Protein 3L86 (pdb70)

Structure (mmCIF, N/CA/C/O backbone):
data_3L86
#
_entry.id   3L86
#
_cell.length_a   57.190
_cell.length_b   94.760
_cell.length_c   47.580
_cell.angle_alpha   90.00
_cell.angle_beta   90.00
_cell.angle_gamma   90.00
#
_symmetry.space_group_name_H-M   'P 21 21 2'
#
loop_
_entity.id
_entity.type
_entity.pdbx_description
1 polymer 'Acetylglutamate kinase'
2 non-polymer "ADENOSINE-5'-DIPHOSPHATE"
3 non-polymer N-ACETYL-L-GLUTAMATE
4 non-polymer 'MAGNESIUM ION'
5 water water
#
loop_
_atom_site.group_PDB
_atom_site.id
_atom_site.type_symbol
_atom_site.label_atom_id
_atom_site.label_alt_id
_atom_site.label_comp_id
_atom_site.label_asym_id
_atom_site.label_entity_id
_atom_site.label_seq_id
_atom_site.pdbx_PDB_ins_code
_atom_site.Cartn_x
_atom_site.Cartn_y
_atom_site.Cartn_z
_atom_site.occupancy
_atom_site.B_iso_or_equiv
_atom_site.auth_seq_id
_atom_site.auth_comp_id
_atom_site.auth_asym_id
_atom_site.auth_atom_id
_atom_site.pdbx_PDB_model_num
ATOM 1 N N . MET A 1 35 ? 50.551 18.716 49.823 1.00 26.26 1 MET A N 1
ATOM 2 C CA . MET A 1 35 ? 49.129 18.919 49.799 1.00 25.15 1 MET A CA 1
ATOM 3 C C . MET A 1 35 ? 48.764 20.356 49.582 1.00 23.95 1 MET A C 1
ATOM 4 O O . MET A 1 35 ? 48.713 21.124 50.457 1.00 23.69 1 MET A O 1
ATOM 6 N N . LYS A 1 36 ? 48.462 20.675 48.362 1.00 23.14 2 LYS A N 1
ATOM 7 C CA . LYS A 1 36 ? 47.689 21.840 47.974 1.00 21.92 2 LYS A CA 1
ATOM 8 C C . LYS A 1 36 ? 46.172 21.780 48.422 1.00 20.48 2 LYS A C 1
ATOM 9 O O . LYS A 1 36 ? 45.540 22.798 48.292 1.00 20.67 2 LYS A O 1
ATOM 15 N N . ASP A 1 37 ? 45.610 20.637 48.902 1.00 18.04 3 ASP A N 1
ATOM 16 C CA . ASP A 1 37 ? 44.204 20.597 49.241 1.00 16.99 3 ASP A CA 1
ATOM 17 C C . ASP A 1 37 ? 43.358 20.972 48.014 1.00 15.47 3 ASP A C 1
ATOM 18 O O . ASP A 1 37 ? 42.553 21.837 48.084 1.00 15.75 3 ASP A O 1
ATOM 23 N N . ILE A 1 38 ? 43.600 20.280 46.902 1.00 14.89 4 ILE A N 1
ATOM 24 C CA . ILE A 1 38 ? 42.935 20.400 45.604 1.00 13.68 4 ILE A CA 1
ATOM 25 C C . ILE A 1 38 ? 42.691 18.970 45.089 1.00 12.26 4 ILE A C 1
ATOM 26 O O . ILE A 1 38 ? 43.669 18.181 44.972 1.00 11.55 4 ILE A O 1
ATOM 31 N N . ILE A 1 39 ? 41.421 18.655 44.785 1.00 9.26 5 ILE A N 1
ATOM 32 C CA . ILE A 1 39 ? 41.047 17.420 44.064 1.00 10.32 5 ILE A CA 1
ATOM 33 C C . ILE A 1 39 ? 40.185 17.707 42.800 1.00 9.22 5 ILE A C 1
ATOM 34 O O . ILE A 1 39 ? 39.201 18.477 42.843 1.00 7.12 5 ILE A O 1
ATOM 39 N N . VAL A 1 40 ? 40.607 17.132 41.669 1.00 7.96 6 VAL A N 1
ATOM 40 C CA . VAL A 1 40 ? 39.804 17.151 40.436 1.00 5.79 6 VAL A CA 1
ATOM 41 C C . VAL A 1 40 ? 38.971 15.846 40.346 1.00 6.15 6 VAL A C 1
ATOM 42 O O . VAL A 1 40 ? 39.520 14.747 40.491 1.00 5.51 6 VAL A O 1
ATOM 46 N N . ILE A 1 41 ? 37.652 15.991 40.187 1.00 5.80 7 ILE A N 1
ATOM 47 C CA . ILE A 1 41 ? 36.718 14.854 39.977 1.00 5.86 7 ILE A CA 1
ATOM 48 C C . ILE A 1 41 ? 36.153 14.871 38.552 1.00 7.42 7 ILE A C 1
ATOM 49 O O . ILE A 1 41 ? 35.410 15.786 38.185 1.00 6.47 7 ILE A O 1
ATOM 54 N N . LYS A 1 42 ? 36.471 13.838 37.768 1.00 6.64 8 LYS A N 1
ATOM 55 C CA . LYS A 1 42 ? 35.898 13.681 36.426 1.00 7.02 8 LYS A CA 1
ATOM 56 C C . LYS A 1 42 ? 34.742 12.659 36.497 1.00 5.73 8 LYS A C 1
ATOM 57 O O . LYS A 1 42 ? 34.876 11.564 37.058 1.00 5.67 8 LYS A O 1
ATOM 63 N N . ILE A 1 43 ? 33.591 13.015 35.963 1.00 5.81 9 ILE A N 1
ATOM 64 C CA . ILE A 1 43 ? 32.371 12.177 36.095 1.00 6.48 9 ILE A CA 1
ATOM 65 C C . ILE A 1 43 ? 31.940 11.717 34.681 1.00 7.99 9 ILE A C 1
ATOM 66 O O . ILE A 1 43 ? 31.672 12.587 33.795 1.00 5.59 9 ILE A O 1
ATOM 71 N N . GLY A 1 44 ? 31.875 10.375 34.453 1.00 8.61 10 GLY A N 1
ATOM 72 C CA . GLY A 1 44 ? 31.438 9.781 33.127 1.00 9.11 10 GLY A CA 1
ATOM 73 C C . GLY A 1 44 ? 29.952 9.886 32.758 1.00 10.18 10 GLY A C 1
ATOM 74 O O . GLY A 1 44 ? 29.161 10.383 33.529 1.00 10.98 10 GLY A O 1
ATOM 75 N N . GLY A 1 45 ? 29.557 9.443 31.566 1.00 11.74 11 GLY A N 1
ATOM 76 C CA . GLY A 1 45 ? 28.143 9.590 31.119 1.00 10.97 11 GLY A CA 1
ATOM 77 C C . GLY A 1 45 ? 27.118 8.908 32.035 1.00 10.35 11 GLY A C 1
ATOM 78 O O . GLY A 1 45 ? 26.275 9.572 32.677 1.00 9.92 11 GLY A O 1
ATOM 79 N N . VAL A 1 46 ? 27.189 7.574 32.095 1.00 10.24 12 VAL A N 1
ATOM 80 C CA . VAL A 1 46 ? 26.289 6.783 32.974 1.00 9.32 12 VAL A CA 1
ATOM 81 C C . VAL A 1 46 ? 26.411 7.239 34.466 1.00 7.47 12 VAL A C 1
ATOM 82 O O . VAL A 1 46 ? 25.407 7.458 35.184 1.00 7.25 12 VAL A O 1
ATOM 86 N N . ALA A 1 47 ? 27.649 7.378 34.928 1.00 7.33 13 ALA A N 1
ATOM 87 C CA . ALA A 1 47 ? 27.954 7.673 36.327 1.00 6.90 13 ALA A CA 1
ATOM 88 C C . ALA A 1 47 ? 27.252 8.951 36.774 1.00 8.30 13 ALA A C 1
ATOM 89 O O . ALA A 1 47 ? 26.815 9.052 37.940 1.00 8.66 13 ALA A O 1
ATOM 91 N N . SER A 1 48 ? 27.140 9.931 35.873 1.00 9.28 14 SER A N 1
ATOM 92 C CA . SER A 1 48 ? 26.475 11.186 36.266 1.00 11.52 14 SER A CA 1
ATOM 93 C C . SER A 1 48 ? 24.950 11.105 36.425 1.00 12.85 14 SER A C 1
ATOM 94 O O . SER A 1 48 ? 24.346 12.072 36.936 1.00 12.65 14 SER A O 1
ATOM 97 N N . GLN A 1 49 ? 24.344 9.966 36.017 1.00 12.76 15 GLN A N 1
ATOM 98 C CA . GLN A 1 49 ? 22.894 9.805 36.041 1.00 12.56 15 GLN A CA 1
ATOM 99 C C . GLN A 1 49 ? 22.453 8.962 37.240 1.00 11.16 15 GLN A C 1
ATOM 100 O O . GLN A 1 49 ? 21.269 8.699 37.414 1.00 11.68 15 GLN A O 1
ATOM 106 N N . GLN A 1 50 ? 23.411 8.526 38.047 1.00 10.02 16 GLN A N 1
ATOM 107 C CA . GLN A 1 50 ? 23.165 7.680 39.212 1.00 10.10 16 GLN A CA 1
ATOM 108 C C . GLN A 1 50 ? 23.885 8.144 40.486 1.00 9.25 16 GLN A C 1
ATOM 109 O O . GLN A 1 50 ? 24.264 7.309 41.274 1.00 10.12 16 GLN A O 1
ATOM 115 N N . LEU A 1 51 ? 24.073 9.442 40.706 1.00 10.19 17 LEU A N 1
ATOM 116 C CA . LEU A 1 51 ? 24.875 9.927 41.840 1.00 11.66 17 LEU A CA 1
ATOM 117 C C . LEU A 1 51 ? 24.274 9.556 43.194 1.00 13.73 17 LEU A C 1
ATOM 118 O O . LEU A 1 51 ? 23.095 9.827 43.450 1.00 13.78 17 LEU A O 1
ATOM 123 N N . SER A 1 52 ? 25.050 8.914 44.046 1.00 13.46 18 SER A N 1
ATOM 124 C CA . SER A 1 52 ? 24.488 8.410 45.301 1.00 14.97 18 SER A CA 1
ATOM 125 C C . SER A 1 52 ? 24.396 9.461 46.454 1.00 15.03 18 SER A C 1
ATOM 126 O O . SER A 1 52 ? 24.957 10.577 46.385 1.00 13.01 18 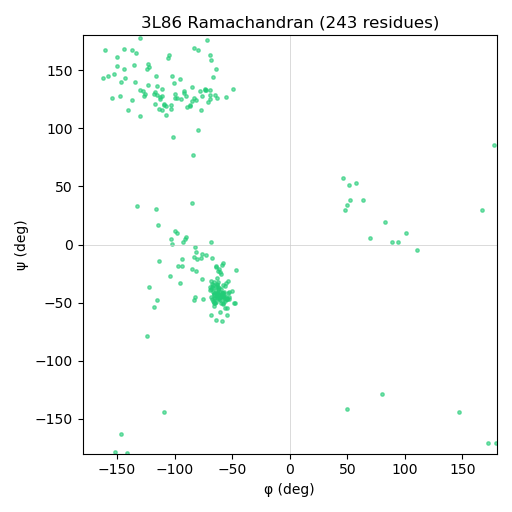SER A O 1
ATOM 129 N N . GLY A 1 53 ? 23.688 9.086 47.517 1.00 15.17 19 GLY A N 1
ATOM 130 C CA . GLY A 1 53 ? 23.755 9.860 48.785 1.00 16.00 19 GLY A CA 1
ATOM 131 C C . GLY A 1 53 ? 25.169 9.941 49.319 1.00 15.27 19 GLY A C 1
ATOM 132 O O . GLY A 1 53 ? 25.600 10.995 49.772 1.00 16.21 19 GLY A O 1
ATOM 133 N N . ASP A 1 54 ? 25.928 8.848 49.276 1.00 15.19 20 ASP A N 1
ATOM 134 C CA . ASP A 1 54 ? 27.327 8.924 49.740 1.00 14.23 20 ASP A CA 1
ATOM 135 C C . ASP A 1 54 ? 28.105 9.989 48.950 1.00 12.49 20 ASP A C 1
ATOM 136 O O . ASP A 1 54 ? 28.911 10.750 49.519 1.00 11.10 20 ASP A O 1
ATOM 141 N N . PHE A 1 55 ? 27.919 9.991 47.624 1.00 11.50 21 PHE A N 1
ATOM 142 C CA . PHE A 1 55 ? 28.664 10.912 46.709 1.00 10.74 21 PHE A CA 1
ATOM 143 C C . PHE A 1 55 ? 28.359 12.340 47.067 1.00 11.47 21 PHE A C 1
ATOM 144 O O . PHE A 1 55 ? 29.255 13.120 47.340 1.00 10.75 21 PHE A O 1
ATOM 152 N N . LEU A 1 56 ? 27.069 12.691 47.029 1.00 11.28 22 LEU A N 1
ATOM 153 C CA . LEU A 1 56 ? 26.637 14.046 47.356 1.00 10.93 22 LEU A CA 1
ATOM 154 C C . LEU A 1 56 ? 27.112 14.557 48.768 1.00 10.23 22 LEU A C 1
ATOM 155 O O . LEU A 1 56 ? 27.564 15.697 48.901 1.00 9.68 22 LEU A O 1
ATOM 160 N N . SER A 1 57 ? 26.958 13.757 49.823 1.00 9.76 23 SER A N 1
ATOM 161 C CA . SER A 1 57 ? 27.539 14.144 51.163 1.00 10.50 23 SER A CA 1
ATOM 162 C C . SER A 1 57 ? 29.061 14.313 51.193 1.00 9.78 23 SER A C 1
ATOM 163 O O . SER A 1 57 ? 29.612 15.229 51.848 1.00 9.93 23 SER A O 1
ATOM 166 N N . GLN A 1 58 ? 29.770 13.423 50.507 1.00 10.01 24 GLN A N 1
ATOM 167 C CA . GLN A 1 58 ? 31.236 13.490 50.479 1.00 9.76 24 GLN A CA 1
ATOM 168 C C . GLN A 1 58 ? 31.696 14.781 49.817 1.00 10.33 24 GLN A C 1
ATOM 169 O O . GLN A 1 58 ? 32.581 15.471 50.323 1.00 10.49 24 GLN A O 1
ATOM 175 N N . ILE A 1 59 ? 31.102 15.126 48.675 1.00 10.73 25 ILE A N 1
ATOM 176 C CA . ILE A 1 59 ? 31.389 16.442 48.073 1.00 8.82 25 ILE A CA 1
ATOM 177 C C . ILE A 1 59 ? 31.102 17.619 49.053 1.00 8.53 25 ILE A C 1
ATOM 178 O O . ILE A 1 59 ? 31.976 18.491 49.249 1.00 8.49 25 ILE A O 1
ATOM 183 N N . LYS A 1 60 ? 29.882 17.706 49.602 1.00 8.20 26 LYS A N 1
ATOM 184 C CA . LYS A 1 60 ? 29.528 18.823 50.516 1.00 8.34 26 LYS A CA 1
ATOM 185 C C . LYS A 1 60 ? 30.520 18.889 51.702 1.00 8.94 26 LYS A C 1
ATOM 186 O O . LYS A 1 60 ? 30.950 19.970 52.088 1.00 10.25 26 LYS A O 1
ATOM 192 N N . ASN A 1 61 ? 30.843 17.741 52.300 1.00 9.37 27 ASN A N 1
ATOM 193 C CA . ASN A 1 61 ? 31.772 17.682 53.484 1.00 9.38 27 ASN A CA 1
ATOM 194 C C . ASN A 1 61 ? 33.183 18.112 53.116 1.00 9.34 27 ASN A C 1
ATOM 195 O O . ASN A 1 61 ? 33.827 18.867 53.862 1.00 9.21 27 ASN A O 1
ATOM 200 N N . TRP A 1 62 ? 33.685 17.663 51.961 1.00 9.13 28 TRP A N 1
ATOM 201 C CA . TRP A 1 62 ? 34.971 18.233 51.492 1.00 8.33 28 TRP A CA 1
ATOM 202 C C . TRP A 1 62 ? 34.903 19.763 51.333 1.00 9.26 28 TRP A C 1
ATOM 203 O O . TRP A 1 62 ? 35.863 20.499 51.681 1.00 9.26 28 TRP A O 1
ATOM 214 N N . GLN A 1 63 ? 33.828 20.264 50.725 1.00 9.70 29 GLN A N 1
ATOM 215 C CA . GLN A 1 63 ? 33.711 21.704 50.476 1.00 9.20 29 GLN A CA 1
ATOM 216 C C . GLN A 1 63 ? 33.625 22.440 51.834 1.00 10.49 29 GLN A C 1
ATOM 217 O O . GLN A 1 63 ? 34.331 23.422 52.078 1.00 11.23 29 GLN A O 1
ATOM 223 N N . ASP A 1 64 ? 32.810 21.949 52.750 1.00 9.62 30 ASP A N 1
ATOM 224 C CA . ASP A 1 64 ? 32.756 22.541 54.135 1.00 10.10 30 ASP A CA 1
ATOM 225 C C . ASP A 1 64 ? 34.053 22.468 54.958 1.00 12.07 30 ASP A C 1
ATOM 226 O O . ASP A 1 64 ? 34.196 23.239 55.944 1.00 12.73 30 ASP A O 1
ATOM 231 N N . ALA A 1 65 ? 34.960 21.513 54.629 1.00 11.21 31 ALA A N 1
ATOM 232 C CA . ALA A 1 65 ? 36.262 21.376 55.297 1.00 10.14 31 ALA A CA 1
ATOM 233 C C . ALA A 1 65 ? 37.328 22.183 54.596 1.00 11.09 31 ALA A C 1
ATOM 234 O O . ALA A 1 65 ? 38.517 22.116 54.955 1.00 10.31 31 ALA A O 1
ATOM 236 N N . GLY A 1 66 ? 36.930 22.957 53.575 1.00 11.34 32 GLY A N 1
ATOM 237 C CA . GLY A 1 66 ? 37.890 23.849 52.976 1.00 10.64 32 GLY A CA 1
ATOM 238 C C . GLY A 1 66 ? 38.625 23.294 51.754 1.00 11.74 32 GLY A C 1
ATOM 239 O O . GLY A 1 66 ? 39.540 23.948 51.264 1.00 12.57 32 GLY A O 1
ATOM 240 N N . LYS A 1 67 ? 38.335 22.103 51.305 1.00 9.64 33 LYS A N 1
ATOM 241 C CA . LYS A 1 67 ? 38.984 21.548 50.141 1.00 10.66 33 LYS A CA 1
ATOM 242 C C . LYS A 1 67 ? 38.614 22.313 48.836 1.00 10.41 33 LYS A C 1
ATOM 243 O O . LYS A 1 67 ? 37.525 22.786 48.723 1.00 10.12 33 LYS A O 1
ATOM 249 N N . GLN A 1 68 ? 39.529 22.470 47.898 1.00 9.07 34 GLN A N 1
ATOM 250 C CA . GLN A 1 68 ? 39.148 23.126 46.623 1.00 10.44 34 GLN A CA 1
ATOM 251 C C . GLN A 1 68 ? 38.853 22.054 45.581 1.00 11.26 34 GLN A C 1
ATOM 252 O O . GLN A 1 68 ? 39.712 21.193 45.327 1.00 11.82 34 GLN A O 1
ATOM 258 N N . LEU A 1 69 ? 37.672 22.124 44.969 1.00 9.08 35 LEU A N 1
ATOM 259 C CA . LEU A 1 69 ? 37.194 21.024 44.129 1.00 9.54 35 LEU A CA 1
ATOM 260 C C . LEU A 1 69 ? 36.897 21.567 42.723 1.00 8.11 35 LEU A C 1
ATOM 261 O O . LEU A 1 69 ? 36.331 22.662 42.596 1.00 7.04 35 LEU A O 1
ATOM 266 N N . VAL A 1 70 ? 37.300 20.821 41.681 1.00 7.79 36 VAL A N 1
ATOM 267 C CA . VAL A 1 70 ? 36.920 21.179 40.289 1.00 6.90 36 VAL A CA 1
ATOM 268 C C . VAL A 1 70 ? 36.312 19.927 39.680 1.00 7.11 36 VAL A C 1
ATOM 269 O O . VAL A 1 70 ? 36.889 18.856 39.851 1.00 8.27 36 VAL A O 1
ATOM 273 N N . ILE A 1 71 ? 35.146 20.046 39.021 1.00 6.49 37 ILE A N 1
ATOM 274 C CA . ILE A 1 71 ? 34.452 18.934 38.373 1.00 5.54 37 ILE A CA 1
ATOM 275 C C . ILE A 1 71 ? 34.479 19.067 36.818 1.00 5.59 37 ILE A C 1
ATOM 276 O O . ILE A 1 71 ? 34.163 20.147 36.245 1.00 6.45 37 ILE A O 1
ATOM 281 N N . VAL A 1 72 ? 34.927 17.991 36.157 1.00 5.41 38 VAL A N 1
ATOM 282 C CA . VAL A 1 72 ? 34.938 17.813 34.693 1.00 5.09 38 VAL A CA 1
ATOM 283 C C . VAL A 1 72 ? 33.978 16.623 34.452 1.00 6.12 38 VAL A C 1
ATOM 284 O O . VAL A 1 72 ? 33.851 15.758 35.318 1.00 3.87 38 VAL A O 1
ATOM 288 N N . HIS A 1 73 ? 33.232 16.667 33.338 1.00 5.45 39 HIS A N 1
ATOM 289 C CA . HIS A 1 73 ? 32.305 15.623 32.962 1.00 5.16 39 HIS A CA 1
ATOM 290 C C . HIS A 1 73 ? 32.266 15.404 31.423 1.00 7.12 39 HIS A C 1
ATOM 291 O O . HIS A 1 73 ? 32.535 16.372 30.604 1.00 7.24 39 HIS A O 1
ATOM 298 N N . GLY A 1 74 ? 31.955 14.163 31.035 1.00 6.77 40 GLY A N 1
ATOM 299 C CA . GLY A 1 74 ? 31.663 13.812 29.617 1.00 7.57 40 GLY A CA 1
ATOM 300 C C . GLY A 1 74 ? 30.183 13.489 29.394 1.00 8.88 40 GLY A C 1
ATOM 301 O O . GLY A 1 74 ? 29.276 14.116 30.019 1.00 8.73 40 GLY A O 1
ATOM 302 N N . GLY A 1 75 ? 29.908 12.521 28.517 1.00 9.45 41 GLY A N 1
ATOM 303 C CA . GLY A 1 75 ? 28.519 12.199 28.144 1.00 9.70 41 GLY A CA 1
ATOM 304 C C . GLY A 1 75 ? 28.341 11.292 26.923 1.00 10.43 41 GLY A C 1
ATOM 305 O O . GLY A 1 75 ? 27.337 11.391 26.214 1.00 10.85 41 GLY A O 1
ATOM 306 N N . GLY A 1 76 ? 29.294 10.403 26.659 1.00 10.95 42 GLY A N 1
ATOM 307 C CA . GLY A 1 76 ? 29.202 9.519 25.465 1.00 11.68 42 GLY A CA 1
ATOM 308 C C . GLY A 1 76 ? 27.842 8.821 25.266 1.00 12.89 42 GLY A C 1
ATOM 309 O O . GLY A 1 76 ? 27.245 8.841 24.187 1.00 11.93 42 GLY A O 1
ATOM 310 N N . PHE A 1 77 ? 27.354 8.189 26.326 1.00 14.64 43 PHE A N 1
ATOM 311 C CA . PHE A 1 77 ? 26.078 7.463 26.332 1.00 17.07 43 PHE A CA 1
ATOM 312 C C . PHE A 1 77 ? 24.904 8.370 25.861 1.00 16.22 43 PHE A C 1
ATOM 313 O O . PHE A 1 77 ? 24.152 8.012 24.934 1.00 15.68 43 PHE A O 1
ATOM 321 N N . ALA A 1 78 ? 24.833 9.599 26.404 1.00 15.87 44 ALA A N 1
ATOM 322 C CA . ALA A 1 78 ? 23.885 10.635 25.915 1.00 14.40 44 ALA A CA 1
ATOM 323 C C . ALA A 1 78 ? 24.014 11.116 24.468 1.00 13.57 44 ALA A C 1
ATOM 324 O O . ALA A 1 78 ? 22.989 11.212 23.772 1.00 13.59 44 ALA A O 1
ATOM 326 N N . ILE A 1 79 ? 25.239 11.412 24.003 1.00 12.18 45 ILE A N 1
ATOM 327 C CA . ILE A 1 79 ? 25.496 11.766 22.625 1.00 11.05 45 ILE A CA 1
ATOM 328 C C . ILE A 1 79 ? 25.055 10.613 21.656 1.00 13.52 45 ILE A C 1
ATOM 329 O O . ILE A 1 79 ? 24.493 10.871 20.564 1.00 12.51 45 ILE A O 1
ATOM 334 N N . ASN A 1 80 ? 25.348 9.362 22.050 1.00 13.63 46 ASN A N 1
ATOM 335 C CA . ASN A 1 80 ? 24.973 8.185 21.253 1.00 15.42 46 ASN A CA 1
ATOM 336 C C . ASN A 1 80 ? 23.452 8.157 21.048 1.00 16.12 46 ASN A C 1
ATOM 337 O O . ASN A 1 80 ? 22.944 8.023 19.936 1.00 17.08 46 ASN A O 1
ATOM 342 N N . LYS A 1 81 ? 22.729 8.289 22.148 1.00 19.23 47 LYS A N 1
ATOM 343 C CA . LYS A 1 81 ? 21.264 8.271 22.147 1.00 20.63 47 LYS A CA 1
ATOM 344 C C . LYS A 1 81 ? 20.784 9.310 21.168 1.00 21.59 47 LYS A C 1
ATOM 345 O O . LYS A 1 81 ? 20.061 9.028 20.181 1.00 23.51 47 LYS A O 1
ATOM 348 N N . LEU A 1 82 ? 21.160 10.546 21.447 1.00 21.41 48 LEU A N 1
ATOM 349 C CA . LEU A 1 82 ? 20.828 11.658 20.557 1.00 21.53 48 LEU A CA 1
ATOM 350 C C . LEU A 1 82 ? 21.168 11.448 19.091 1.00 22.47 48 LEU A C 1
ATOM 351 O O . LEU A 1 82 ? 20.403 11.838 18.200 1.00 23.25 48 LEU A O 1
ATOM 356 N N . MET A 1 83 ? 22.299 10.849 18.788 1.00 23.22 49 MET A N 1
ATOM 357 C CA . MET A 1 83 ? 22.593 10.609 17.383 1.00 24.54 49 MET A CA 1
ATOM 358 C C . MET A 1 83 ? 21.568 9.687 16.716 1.00 25.49 49 MET A C 1
ATOM 359 O O . MET A 1 83 ? 21.249 9.837 15.519 1.00 25.37 49 MET A O 1
ATOM 364 N N . GLU A 1 84 ? 21.102 8.710 17.487 1.00 26.46 50 GLU A N 1
ATOM 365 C CA . GLU A 1 84 ? 20.139 7.719 16.984 1.00 27.95 50 GLU A CA 1
ATOM 366 C C . GLU A 1 84 ? 18.820 8.452 16.742 1.00 28.17 50 GLU A C 1
ATOM 367 O O . GLU A 1 84 ? 18.356 8.515 15.604 1.00 28.60 50 GLU A O 1
ATOM 369 N N . GLU A 1 85 ? 18.255 9.035 17.796 1.00 28.55 51 GLU A N 1
ATOM 370 C CA . GLU A 1 85 ? 17.048 9.867 17.750 1.00 27.49 51 GLU A CA 1
ATOM 371 C C . GLU A 1 85 ? 16.994 10.917 16.661 1.00 28.01 51 GLU A C 1
ATOM 372 O O . GLU A 1 85 ? 15.931 11.349 16.344 1.00 28.58 51 GLU A O 1
ATOM 374 N N . ASN A 1 86 ? 18.153 11.301 16.151 1.00 27.66 52 ASN A N 1
ATOM 375 C CA . ASN A 1 86 ? 18.363 12.237 15.062 1.00 27.86 52 ASN A CA 1
ATOM 376 C C . ASN A 1 86 ? 18.976 11.597 13.803 1.00 28.05 52 ASN A C 1
ATOM 377 O O . ASN A 1 86 ? 19.503 12.270 12.943 1.00 27.75 52 ASN A O 1
ATOM 382 N N . GLN A 1 87 ? 18.910 10.279 13.734 1.00 29.15 53 GLN A N 1
ATOM 383 C CA . GLN A 1 87 ? 19.442 9.476 12.599 1.00 30.20 53 GLN A CA 1
ATOM 384 C C . GLN A 1 87 ? 20.865 9.617 12.001 1.00 30.79 53 GLN A C 1
ATOM 385 O O . GLN A 1 87 ? 21.040 9.353 10.869 1.00 31.74 53 GLN A O 1
ATOM 387 N N . VAL A 1 88 ? 21.878 9.930 12.802 1.00 31.19 54 VAL A N 1
ATOM 388 C CA . VAL A 1 88 ? 23.311 9.885 12.458 1.00 30.75 54 VAL A CA 1
ATOM 389 C C . VAL A 1 88 ? 24.061 8.648 13.024 1.00 30.83 54 VAL A C 1
ATOM 390 O O . VAL A 1 88 ? 23.778 8.248 14.102 1.00 31.65 54 VAL A O 1
ATOM 394 N N . PRO A 1 89 ? 25.031 8.111 12.313 1.00 30.41 55 PRO A N 1
ATOM 395 C CA . PRO A 1 89 ? 25.843 6.948 12.630 1.00 30.61 55 PRO A CA 1
ATOM 396 C C . PRO A 1 89 ? 27.044 7.229 13.500 1.00 30.20 55 PRO A C 1
ATOM 397 O O . PRO A 1 89 ? 27.822 8.047 13.153 1.00 31.37 55 PRO A O 1
ATOM 401 N N . VAL A 1 90 ? 27.081 6.530 14.605 1.00 29.73 56 VAL A N 1
ATOM 402 C CA . VAL A 1 90 ? 28.139 6.547 15.549 1.00 27.43 56 VAL A CA 1
ATOM 403 C C . VAL A 1 90 ? 29.283 5.720 15.014 1.00 27.08 56 VAL A C 1
ATOM 404 O O . VAL A 1 90 ? 29.144 4.548 14.815 1.00 27.31 56 VAL A O 1
ATOM 408 N N . LYS A 1 91 ? 30.394 6.411 14.763 1.00 27.59 57 LYS A N 1
ATOM 409 C CA . LYS A 1 91 ? 31.671 5.870 14.449 1.00 25.68 57 LYS A CA 1
ATOM 410 C C . LYS A 1 91 ? 32.740 6.400 15.362 1.00 25.24 57 LYS A C 1
ATOM 411 O O . LYS A 1 91 ? 32.872 7.578 15.541 1.00 23.52 57 LYS A O 1
ATOM 414 N N . LYS A 1 92 ? 33.471 5.469 15.941 1.00 24.01 58 LYS A N 1
ATOM 415 C CA . LYS A 1 92 ? 34.595 5.721 16.796 1.00 24.36 58 LYS A CA 1
ATOM 416 C C . LYS A 1 92 ? 35.842 5.053 16.264 1.00 25.18 58 LYS A C 1
ATOM 417 O O . LYS A 1 92 ? 35.742 4.052 15.578 1.00 23.94 58 LYS A O 1
ATOM 423 N N . ILE A 1 93 ? 36.995 5.620 16.588 1.00 24.73 59 ILE A N 1
ATOM 424 C CA . ILE A 1 93 ? 38.284 5.147 16.133 1.00 25.98 59 ILE A CA 1
ATOM 425 C C . ILE A 1 93 ? 39.218 5.282 17.296 1.00 26.90 59 ILE A C 1
ATOM 426 O O . ILE A 1 93 ? 39.468 6.407 17.759 1.00 27.63 59 ILE A O 1
ATOM 431 N N . ASN A 1 94 ? 39.725 4.154 17.795 1.00 26.86 60 ASN A N 1
ATOM 432 C CA . ASN A 1 94 ? 40.691 4.225 18.885 1.00 26.64 60 ASN A CA 1
ATOM 433 C C . ASN A 1 94 ? 40.002 4.839 20.104 1.00 24.87 60 ASN A C 1
ATOM 434 O O . ASN A 1 94 ? 40.603 5.622 20.835 1.00 24.73 60 ASN A O 1
ATOM 439 N N . GLY A 1 95 ? 38.737 4.483 20.303 1.00 21.75 61 GLY A N 1
ATOM 440 C CA . GLY A 1 95 ? 37.926 5.028 21.384 1.00 19.26 61 GLY A CA 1
ATOM 441 C C . GLY A 1 95 ? 37.529 6.517 21.266 1.00 16.12 61 GLY A C 1
ATOM 442 O O . GLY A 1 95 ? 36.898 7.041 22.171 1.00 14.28 61 GLY A O 1
ATOM 443 N N . LEU A 1 96 ? 37.848 7.171 20.152 1.00 13.16 62 LEU A N 1
ATOM 444 C CA . LEU A 1 96 ? 37.487 8.615 19.950 1.00 11.70 62 LEU A CA 1
ATOM 445 C C . LEU A 1 96 ? 36.409 8.783 18.874 1.00 10.27 62 LEU A C 1
ATOM 446 O O . LEU A 1 96 ? 36.513 8.189 17.802 1.00 10.79 62 LEU A O 1
ATOM 451 N N . ARG A 1 97 ? 35.388 9.594 19.134 1.00 8.67 63 ARG A N 1
ATOM 452 C CA . ARG A 1 97 ? 34.240 9.766 18.184 1.00 8.45 63 ARG A CA 1
ATOM 453 C C . ARG A 1 97 ? 34.658 10.651 17.012 1.00 9.88 63 ARG A C 1
ATOM 454 O O . ARG A 1 97 ? 35.160 11.752 17.251 1.00 9.33 63 ARG A O 1
ATOM 462 N N . VAL A 1 98 ? 34.439 10.168 15.782 1.00 10.01 64 VAL A N 1
ATOM 463 C CA . VAL A 1 98 ? 34.612 10.951 14.575 1.00 10.61 64 VAL A CA 1
ATOM 464 C C . VAL A 1 98 ? 33.481 11.992 14.532 1.00 9.51 64 VAL A C 1
ATOM 465 O O . VAL A 1 98 ? 32.319 11.609 14.635 1.00 8.64 64 VAL A O 1
ATOM 469 N N . THR A 1 99 ? 33.818 13.296 14.464 1.00 9.42 65 THR A N 1
ATOM 470 C CA . THR A 1 99 ? 32.819 14.381 14.725 1.00 8.27 65 THR A CA 1
ATOM 471 C C . THR A 1 99 ? 32.818 15.432 13.615 1.00 8.64 65 THR A C 1
ATOM 472 O O . THR A 1 99 ? 33.781 16.189 13.454 1.00 9.22 65 THR A O 1
ATOM 476 N N . SER A 1 100 ? 31.773 15.497 12.814 1.00 7.78 66 SER A N 1
ATOM 477 C CA . SER A 1 100 ? 31.728 16.536 11.784 1.00 7.45 66 SER A CA 1
ATOM 478 C C . SER A 1 100 ? 31.304 17.867 12.378 1.00 9.57 66 SER A C 1
ATOM 479 O O . SER A 1 100 ? 30.791 17.903 13.493 1.00 10.13 66 SER A O 1
ATOM 482 N N . LYS A 1 101 ? 31.458 18.964 11.633 1.00 8.64 67 LYS A N 1
ATOM 483 C CA . LYS A 1 101 ? 30.948 20.243 12.123 1.00 10.45 67 LYS A CA 1
ATOM 484 C C . LYS A 1 101 ? 29.422 20.245 12.437 1.00 10.91 67 LYS A C 1
ATOM 485 O O . LYS A 1 101 ? 28.990 20.860 13.443 1.00 11.35 67 LYS A O 1
ATOM 491 N N . ASP A 1 102 ? 28.612 19.600 11.593 1.00 10.64 68 ASP A N 1
ATOM 492 C CA . ASP A 1 102 ? 27.188 19.434 11.904 1.00 11.39 68 ASP A CA 1
ATOM 493 C C . ASP A 1 102 ? 26.989 18.607 13.201 1.00 11.51 68 ASP A C 1
ATOM 494 O O . ASP A 1 102 ? 26.069 18.899 13.982 1.00 12.11 68 ASP A O 1
ATOM 499 N N . ASP A 1 103 ? 27.807 17.599 13.416 1.00 10.04 69 ASP A N 1
ATOM 500 C CA . ASP A 1 103 ? 27.779 16.798 14.620 1.00 10.10 69 ASP A CA 1
ATOM 501 C C . ASP A 1 103 ? 27.927 17.597 15.950 1.00 8.84 69 ASP A C 1
ATOM 502 O O . ASP A 1 103 ? 27.375 17.208 16.957 1.00 9.66 69 ASP A O 1
ATOM 507 N N . MET A 1 104 ? 28.684 18.670 15.899 1.00 8.67 70 MET A N 1
ATOM 508 C CA . MET A 1 104 ? 29.009 19.484 17.070 1.00 8.25 70 MET A CA 1
ATOM 509 C C . MET A 1 104 ? 27.752 20.104 17.677 1.00 8.09 70 MET A C 1
ATOM 510 O O . MET A 1 104 ? 27.651 20.326 18.883 1.00 7.56 70 MET A O 1
ATOM 515 N N . VAL A 1 105 ? 26.769 20.415 16.844 1.00 9.21 71 VAL A N 1
ATOM 516 C CA . VAL A 1 105 ? 25.467 20.898 17.386 1.00 7.86 71 VAL A CA 1
ATOM 517 C C . VAL A 1 105 ? 24.884 19.849 18.364 1.00 8.42 71 VAL A C 1
ATOM 518 O O . VAL A 1 105 ? 24.379 20.179 19.444 1.00 8.00 71 VAL A O 1
ATOM 522 N N . LEU A 1 106 ? 24.916 18.582 17.956 1.00 8.02 72 LEU A N 1
ATOM 523 C CA . LEU A 1 106 ? 24.433 17.466 18.787 1.00 7.18 72 LEU A CA 1
ATOM 524 C C . LEU A 1 106 ? 25.288 17.267 20.051 1.00 7.44 72 LEU A C 1
ATOM 525 O O . LEU A 1 106 ? 24.748 17.084 21.162 1.00 5.80 72 LEU A O 1
ATOM 530 N N . VAL A 1 107 ? 26.624 17.288 19.870 1.00 8.70 73 VAL A N 1
ATOM 531 C CA . VAL A 1 107 ? 27.582 17.061 20.980 1.00 8.05 73 VAL A CA 1
ATOM 532 C C . VAL A 1 107 ? 27.387 18.119 22.099 1.00 8.47 73 VAL A C 1
ATOM 533 O O . VAL A 1 107 ? 27.284 17.775 23.289 1.00 6.97 73 VAL A O 1
ATOM 537 N N . SER A 1 108 ? 27.355 19.401 21.728 1.00 9.06 74 SER A N 1
ATOM 538 C CA . SER A 1 108 ? 27.255 20.458 22.742 1.00 8.95 74 SER A CA 1
ATOM 539 C C . SER A 1 108 ? 25.894 20.469 23.410 1.00 7.65 74 SER A C 1
ATOM 540 O O . SER A 1 108 ? 25.814 20.680 24.647 1.00 7.27 74 SER A O 1
ATOM 543 N N . HIS A 1 109 ? 24.824 20.191 22.652 1.00 5.55 75 HIS A N 1
ATOM 544 C CA . HIS A 1 109 ? 23.482 20.046 23.274 1.00 6.75 75 HIS A CA 1
ATOM 545 C C . HIS A 1 109 ? 23.423 18.888 24.310 1.00 6.15 75 HIS A C 1
ATOM 546 O O . HIS A 1 109 ? 22.939 19.059 25.419 1.00 5.93 75 HIS A O 1
ATOM 553 N N . ALA A 1 110 ? 23.917 17.701 23.968 1.00 5.31 76 ALA A N 1
ATOM 554 C CA . ALA A 1 110 ? 23.868 16.620 24.968 1.00 6.46 76 ALA A CA 1
ATOM 555 C C . ALA A 1 110 ? 24.734 16.950 26.227 1.00 7.19 76 ALA A C 1
ATOM 556 O O . ALA A 1 110 ? 24.334 16.718 27.389 1.00 9.06 76 ALA A O 1
ATOM 558 N N . LEU A 1 111 ? 25.942 17.455 26.007 1.00 7.13 77 LEU A N 1
ATOM 559 C CA . LEU A 1 111 ? 26.844 17.744 27.139 1.00 7.10 77 LEU A CA 1
ATOM 560 C C . LEU A 1 111 ? 26.320 18.874 28.065 1.00 8.61 77 LEU A C 1
ATOM 561 O O . LEU A 1 111 ? 26.280 18.690 29.295 1.00 9.83 77 LEU A O 1
ATOM 566 N N . LEU A 1 112 ? 25.927 20.027 27.500 1.00 7.34 78 LEU A N 1
ATOM 567 C CA . LEU A 1 112 ? 25.453 21.162 28.298 1.00 8.63 78 LEU A CA 1
ATOM 568 C C . LEU A 1 112 ? 24.029 20.986 28.843 1.00 8.92 78 LEU A C 1
ATOM 569 O O . LEU A 1 112 ? 23.776 21.255 30.026 1.00 8.26 78 LEU A O 1
ATOM 574 N N . ASP A 1 113 ? 23.092 20.561 27.994 1.00 9.37 79 ASP A N 1
ATOM 575 C CA . ASP A 1 113 ? 21.670 20.643 28.374 1.00 9.52 79 ASP A CA 1
ATOM 576 C C . ASP A 1 113 ? 21.170 19.338 28.957 1.00 10.14 79 ASP A C 1
ATOM 577 O O . ASP A 1 113 ? 20.287 19.349 29.843 1.00 9.90 79 ASP A O 1
ATOM 582 N N . LEU A 1 114 ? 21.716 18.223 28.457 1.00 10.10 80 LEU A N 1
ATOM 583 C CA . LEU A 1 114 ? 21.293 16.851 28.869 1.00 11.68 80 LEU A CA 1
ATOM 584 C C . LEU A 1 114 ? 22.151 16.136 29.958 1.00 12.15 80 LEU A C 1
ATOM 585 O O . LEU A 1 114 ? 21.714 15.105 30.536 1.00 14.55 80 LEU A O 1
ATOM 590 N N . VAL A 1 115 ? 23.380 16.584 30.183 1.00 10.34 81 VAL A N 1
ATOM 591 C CA . VAL A 1 115 ? 24.200 16.054 31.300 1.00 9.01 81 VAL A CA 1
ATOM 592 C C . VAL A 1 115 ? 24.558 17.141 32.344 1.00 9.81 81 VAL A C 1
ATOM 593 O O . VAL A 1 115 ? 24.322 16.979 33.581 1.00 8.88 81 VAL A O 1
ATOM 597 N N . GLY A 1 116 ? 25.133 18.240 31.862 1.00 8.13 82 GLY A N 1
ATOM 598 C CA . GLY A 1 116 ? 25.693 19.259 32.769 1.00 8.33 82 GLY A CA 1
ATOM 599 C C . GLY A 1 116 ? 24.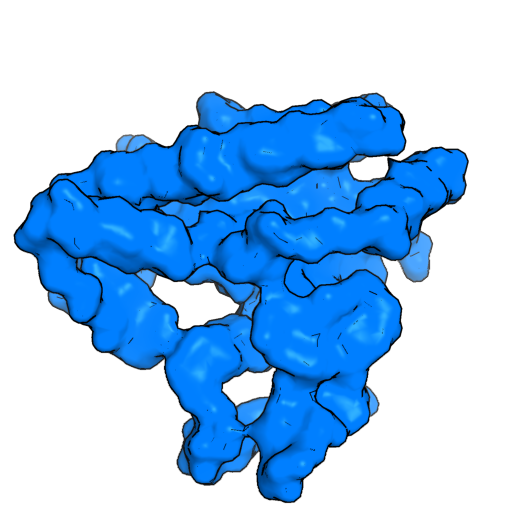656 19.933 33.661 1.00 8.90 82 GLY A C 1
ATOM 600 O O . GLY A 1 116 ? 24.919 20.192 34.841 1.00 7.88 82 GLY A O 1
ATOM 601 N N . LYS A 1 117 ? 23.501 20.278 33.096 1.00 7.99 83 LYS A N 1
ATOM 602 C CA . LYS A 1 117 ? 22.427 20.952 33.870 1.00 8.22 83 LYS A CA 1
ATOM 603 C C . LYS A 1 117 ? 21.877 20.064 35.012 1.00 8.54 83 LYS A C 1
ATOM 604 O O . LYS A 1 117 ? 21.651 20.546 36.142 1.00 5.84 83 LYS A O 1
ATOM 610 N N . ASN A 1 118 ? 21.691 18.770 34.725 1.00 8.09 84 ASN A N 1
ATOM 611 C CA . ASN A 1 118 ? 21.342 17.790 35.785 1.00 10.59 84 ASN A CA 1
ATOM 612 C C . ASN A 1 118 ? 22.382 17.675 36.958 1.00 10.44 84 ASN A C 1
ATOM 613 O O . ASN A 1 118 ? 21.999 17.601 38.144 1.00 9.96 84 ASN A O 1
ATOM 618 N N . LEU A 1 119 ? 23.686 17.632 36.622 1.00 10.96 85 LEU A N 1
ATOM 619 C CA . LEU A 1 119 ? 24.767 17.658 37.612 1.00 9.94 85 LEU A CA 1
ATOM 620 C C . LEU A 1 119 ? 24.635 18.858 38.526 1.00 10.20 85 LEU A C 1
ATOM 621 O O . LEU A 1 119 ? 24.644 18.693 39.739 1.00 10.33 85 LEU A O 1
ATOM 626 N N . GLN A 1 120 ? 24.559 20.063 37.943 1.00 9.18 86 GLN A N 1
ATOM 627 C CA . GLN A 1 120 ? 24.396 21.263 38.739 1.00 9.98 86 GLN A CA 1
ATOM 628 C C . GLN A 1 120 ? 23.140 21.249 39.628 1.00 11.17 86 GLN A C 1
ATOM 629 O O . GLN A 1 120 ? 23.213 21.641 40.810 1.00 11.10 86 GLN A O 1
ATOM 635 N N . GLU A 1 121 ? 22.001 20.767 39.097 1.00 10.89 87 GLU A N 1
ATOM 636 C CA . GLU A 1 121 ? 20.760 20.718 39.893 1.00 12.38 87 GLU A CA 1
ATOM 637 C C . GLU A 1 121 ? 20.867 19.690 41.078 1.00 12.47 87 GLU A C 1
ATOM 638 O O . GLU A 1 121 ? 20.493 20.010 42.198 1.00 13.53 87 GLU A O 1
ATOM 644 N N . LYS A 1 122 ? 21.349 18.474 40.845 1.00 12.04 88 LYS A N 1
ATOM 645 C CA . LYS A 1 122 ? 21.504 17.493 41.955 1.00 11.13 88 LYS A CA 1
ATOM 646 C C . LYS A 1 122 ? 22.428 17.998 43.075 1.00 11.65 88 LYS A C 1
ATOM 647 O O . LYS A 1 122 ? 22.132 17.806 44.301 1.00 11.71 88 LYS A O 1
ATOM 653 N N . LEU A 1 123 ? 23.559 18.618 42.692 1.00 11.09 89 LEU A N 1
ATOM 654 C CA . LEU A 1 123 ? 24.504 19.202 43.666 1.00 9.87 89 LEU A CA 1
ATOM 655 C C . LEU A 1 123 ? 23.894 20.390 44.454 1.00 11.87 89 LEU A C 1
ATOM 656 O O . LEU A 1 123 ? 23.984 20.451 45.723 1.00 11.08 89 LEU A O 1
ATOM 661 N N . ARG A 1 124 ? 23.301 21.359 43.741 1.00 11.45 90 ARG A N 1
ATOM 662 C CA . ARG A 1 124 ? 22.629 22.465 44.431 1.00 12.46 90 ARG A CA 1
ATOM 663 C C . ARG A 1 124 ? 21.511 22.000 45.364 1.00 13.25 90 ARG A C 1
ATOM 664 O O . ARG A 1 124 ? 21.396 22.482 46.494 1.00 15.25 90 ARG A O 1
ATOM 672 N N . GLN A 1 125 ? 20.691 21.063 44.918 1.00 14.04 91 GLN A N 1
ATOM 673 C CA . GLN A 1 125 ? 19.657 20.519 45.771 1.00 16.45 91 GLN A CA 1
ATOM 674 C C . GLN A 1 125 ? 20.256 19.880 47.018 1.00 16.59 91 GLN A C 1
ATOM 675 O O . GLN A 1 125 ? 19.600 19.807 48.065 1.00 16.91 91 GLN A O 1
ATOM 681 N N . ALA A 1 126 ? 21.502 19.432 46.937 1.00 15.36 92 ALA A N 1
ATOM 682 C CA . ALA A 1 126 ? 22.102 18.847 48.120 1.00 14.52 92 ALA A CA 1
ATOM 683 C C . ALA A 1 126 ? 22.838 19.865 48.994 1.00 14.58 92 ALA A C 1
ATOM 684 O O . ALA A 1 126 ? 23.494 19.463 49.943 1.00 15.13 92 ALA A O 1
ATOM 686 N N . GLY A 1 127 ? 22.760 21.167 48.685 1.00 12.77 93 GLY A N 1
ATOM 687 C CA . GLY A 1 127 ? 23.464 22.180 49.475 1.00 11.62 93 GLY A CA 1
ATOM 688 C C . GLY A 1 127 ? 24.900 22.507 49.055 1.00 12.35 93 GLY A C 1
ATOM 689 O O . GLY A 1 127 ? 25.547 23.345 49.669 1.00 11.21 93 GLY A O 1
ATOM 690 N N . VAL A 1 128 ? 25.396 21.891 47.977 1.00 11.18 94 VAL A N 1
ATOM 691 C CA . VAL A 1 128 ? 26.711 22.269 47.394 1.00 10.32 94 VAL A CA 1
ATOM 692 C C . VAL A 1 128 ? 26.654 23.560 46.552 1.00 12.58 94 VAL A C 1
ATOM 693 O O . VAL A 1 128 ? 25.758 23.725 45.704 1.00 14.28 94 VAL A O 1
ATOM 697 N N . SER A 1 129 ? 27.588 24.469 46.795 1.00 11.88 95 SER A N 1
ATOM 698 C CA . SER A 1 129 ? 27.722 25.668 46.005 1.00 14.47 95 SER A CA 1
ATOM 699 C C . SER A 1 129 ? 28.604 25.424 44.774 1.00 12.72 95 SER A C 1
ATOM 700 O O . SER A 1 129 ? 29.754 25.030 44.918 1.00 12.41 95 SER A O 1
ATOM 703 N N . CYS A 1 130 ? 28.039 25.627 43.575 1.00 12.01 96 CYS A N 1
ATOM 704 C CA . CYS A 1 130 ? 28.666 25.242 42.292 1.00 11.86 96 CYS A CA 1
ATOM 705 C C . CYS A 1 130 ? 28.020 26.029 41.125 1.00 12.74 96 CYS A C 1
ATOM 706 O O . CYS A 1 130 ? 26.947 26.621 41.302 1.00 12.64 96 CYS A O 1
ATOM 709 N N . GLN A 1 131 ? 28.645 25.981 39.939 1.00 12.17 97 GLN A N 1
ATOM 710 C CA . GLN A 1 131 ? 28.160 26.738 38.767 1.00 13.25 97 GLN A CA 1
ATOM 711 C C . GLN A 1 131 ? 28.611 26.061 37.473 1.00 11.48 97 GLN A C 1
ATOM 712 O O . GLN A 1 131 ? 29.767 25.822 37.316 1.00 11.60 97 GLN A O 1
ATOM 718 N N . GLN A 1 132 ? 27.699 25.756 36.559 1.00 11.95 98 GLN A N 1
ATOM 719 C CA . GLN A 1 132 ? 28.077 25.293 35.193 1.00 12.94 98 GLN A CA 1
ATOM 720 C C . GLN A 1 132 ? 28.711 26.437 34.391 1.00 13.75 98 GLN A C 1
ATOM 721 O O . GLN A 1 132 ? 28.086 27.523 34.298 1.00 12.82 98 GLN A O 1
ATOM 727 N N . LEU A 1 133 ? 29.931 26.253 33.844 1.00 12.04 99 LEU A N 1
ATOM 728 C CA . LEU A 1 133 ? 30.432 27.196 32.821 1.00 13.26 99 LEU A CA 1
ATOM 729 C C . LEU A 1 133 ? 29.757 27.032 31.454 1.00 14.07 99 LEU A C 1
ATOM 730 O O . LEU A 1 133 ? 29.588 25.902 30.993 1.00 11.54 99 LEU A O 1
ATOM 735 N N . LYS A 1 134 ? 29.339 28.149 30.811 1.00 14.07 100 LYS A N 1
ATOM 736 C CA . LYS A 1 134 ? 28.806 28.059 29.430 1.00 15.12 100 LYS A CA 1
ATOM 737 C C . LYS A 1 134 ? 29.627 29.003 28.545 1.00 15.74 100 LYS A C 1
ATOM 738 O O . LYS A 1 134 ? 30.598 28.564 27.896 1.00 14.70 100 LYS A O 1
ATOM 744 N N . SER A 1 135 ? 29.345 30.309 28.610 1.00 14.95 101 SER A N 1
ATOM 745 C CA . SER A 1 135 ? 30.169 31.271 27.843 1.00 15.27 101 SER A CA 1
ATOM 746 C C . SER A 1 135 ? 31.600 31.401 28.362 1.00 15.64 101 SER A C 1
ATOM 747 O O . SER A 1 135 ? 32.533 31.657 27.548 1.00 16.59 101 SER A O 1
ATOM 750 N N . ASP A 1 136 ? 31.789 31.225 29.688 1.00 14.10 102 ASP A N 1
ATOM 751 C CA . ASP A 1 136 ? 33.154 31.128 30.268 1.00 13.52 102 ASP A CA 1
ATOM 752 C C . ASP A 1 136 ? 34.000 29.971 29.702 1.00 11.27 102 ASP A C 1
ATOM 753 O O . ASP A 1 136 ? 35.210 29.991 29.835 1.00 9.75 102 ASP A O 1
ATOM 758 N N . ILE A 1 137 ? 33.405 28.978 29.055 1.00 10.20 103 ILE A N 1
ATOM 759 C CA . ILE A 1 137 ? 34.280 27.904 28.502 1.00 10.12 103 ILE A CA 1
ATOM 760 C C . ILE A 1 137 ? 35.406 28.388 27.577 1.00 10.32 103 ILE A C 1
ATOM 761 O O . ILE A 1 137 ? 36.565 27.958 27.737 1.00 8.41 103 ILE A O 1
ATOM 766 N N . LYS A 1 138 ? 35.089 29.278 26.644 1.00 10.27 104 LYS A N 1
ATOM 767 C CA . LYS A 1 138 ? 36.097 29.795 25.709 1.00 11.59 104 LYS A CA 1
ATOM 768 C C . LYS A 1 138 ? 37.225 30.605 26.402 1.00 11.62 104 LYS A C 1
ATOM 769 O O . LYS A 1 138 ? 38.294 30.755 25.835 1.00 11.06 104 LYS A O 1
ATOM 775 N N . HIS A 1 139 ? 37.012 31.096 27.624 1.00 11.35 105 HIS A N 1
ATOM 776 C CA . HIS A 1 139 ? 38.106 31.748 28.307 1.00 12.65 105 HIS A CA 1
ATOM 777 C C . HIS A 1 139 ? 38.908 30.800 29.201 1.00 12.50 105 HIS A C 1
ATOM 778 O O . HIS A 1 139 ? 39.818 31.263 29.882 1.00 12.95 105 HIS A O 1
ATOM 785 N N . VAL A 1 140 ? 38.561 29.514 29.234 1.00 9.14 106 VAL A N 1
ATOM 786 C CA . VAL A 1 140 ? 39.344 28.586 30.078 1.00 9.02 106 VAL A CA 1
ATOM 787 C C . VAL A 1 140 ? 40.081 27.523 29.279 1.00 8.34 106 VAL A C 1
ATOM 788 O O . VAL A 1 140 ? 41.274 27.273 29.525 1.00 8.78 106 VAL A O 1
ATOM 792 N N . VAL A 1 141 ? 39.377 26.876 28.336 1.00 6.87 107 VAL A N 1
ATOM 793 C CA . VAL A 1 141 ? 39.986 25.727 27.618 1.00 7.04 107 VAL A CA 1
ATOM 794 C C . VAL A 1 141 ? 40.339 26.085 26.161 1.00 7.28 107 VAL A C 1
ATOM 795 O O . VAL A 1 141 ? 39.453 26.276 25.327 1.00 6.75 107 VAL A O 1
ATOM 799 N N . ALA A 1 142 ? 41.629 26.157 25.867 1.00 7.75 108 ALA A N 1
ATOM 800 C CA . ALA A 1 142 ? 42.122 26.236 24.484 1.00 7.04 108 ALA A CA 1
ATOM 801 C C . ALA A 1 142 ? 42.484 24.873 23.982 1.00 7.31 108 ALA A C 1
ATOM 802 O O . ALA A 1 142 ? 43.053 24.065 24.752 1.00 7.05 108 ALA A O 1
ATOM 804 N N . ALA A 1 143 ? 42.197 24.630 22.683 1.00 8.03 109 ALA A N 1
ATOM 805 C CA . ALA A 1 143 ? 42.451 23.366 21.977 1.00 8.84 109 ALA A CA 1
ATOM 806 C C . ALA A 1 143 ? 42.880 23.542 20.504 1.00 10.07 109 ALA A C 1
ATOM 807 O O . ALA A 1 143 ? 42.774 24.635 19.962 1.00 10.23 109 ALA A O 1
ATOM 809 N N . ASP A 1 144 ? 43.357 22.465 19.869 1.00 11.70 110 ASP A N 1
ATOM 810 C CA . ASP A 1 144 ? 43.581 22.423 18.410 1.00 13.67 110 ASP A CA 1
ATOM 811 C C . ASP A 1 144 ? 43.064 21.062 17.866 1.00 13.39 110 ASP A C 1
ATOM 812 O O . ASP A 1 144 ? 42.777 20.184 18.651 1.00 12.17 110 ASP A O 1
ATOM 817 N N . TYR A 1 145 ? 42.935 20.911 16.534 1.00 13.45 111 TYR A N 1
ATOM 818 C CA . TYR A 1 145 ? 42.417 19.663 15.882 1.00 12.21 111 TYR A CA 1
ATOM 819 C C . TYR A 1 145 ? 43.429 18.567 16.064 1.00 12.86 111 TYR A C 1
ATOM 820 O O . TYR A 1 145 ? 44.605 18.765 15.768 1.00 13.00 111 TYR A O 1
ATOM 829 N N . LEU A 1 146 ? 42.980 17.445 16.544 1.00 12.12 112 LEU A N 1
ATOM 830 C CA . LEU A 1 146 ? 43.810 16.314 16.709 1.00 13.13 112 LEU A CA 1
ATOM 831 C C . LEU A 1 146 ? 44.368 15.816 15.355 1.00 14.07 112 LEU A C 1
ATOM 832 O O . LEU A 1 146 ? 45.500 15.531 15.257 1.00 14.41 112 LEU A O 1
ATOM 837 N N . ASP A 1 147 ? 43.506 15.767 14.342 1.00 13.19 113 ASP A N 1
ATOM 838 C CA . ASP A 1 147 ? 43.741 15.220 12.992 1.00 14.31 113 ASP A CA 1
ATOM 839 C C . ASP A 1 147 ? 42.471 15.323 12.187 1.00 13.22 113 ASP A C 1
ATOM 840 O O . ASP A 1 147 ? 41.685 14.427 12.165 1.00 12.54 113 ASP A O 1
ATOM 845 N N . LYS A 1 148 ? 42.288 16.472 11.591 1.00 13.13 114 LYS A N 1
ATOM 846 C CA . LYS A 1 148 ? 41.063 16.813 10.871 1.00 13.83 114 LYS A CA 1
ATOM 847 C C . LYS A 1 148 ? 40.613 15.762 9.907 1.00 13.52 114 LYS A C 1
ATOM 848 O O . LYS A 1 148 ? 39.513 15.427 9.954 1.00 12.55 114 LYS A O 1
ATOM 854 N N . ASP A 1 149 ? 41.509 15.272 9.039 1.00 14.71 115 ASP A N 1
ATOM 855 C CA . ASP A 1 149 ? 41.105 14.267 8.007 1.00 15.05 115 ASP A CA 1
ATOM 856 C C . ASP A 1 149 ? 40.612 12.950 8.633 1.00 14.11 115 ASP A C 1
ATOM 857 O O . ASP A 1 149 ? 39.714 12.305 8.116 1.00 14.71 115 ASP A O 1
ATOM 862 N N . THR A 1 150 ? 41.196 12.538 9.748 1.00 12.76 116 THR A N 1
ATOM 863 C CA . THR A 1 150 ? 40.675 11.340 10.420 1.00 12.82 116 THR A CA 1
ATOM 864 C C . THR A 1 150 ? 39.462 11.510 11.349 1.00 11.59 116 THR A C 1
ATOM 865 O O . THR A 1 150 ? 38.547 10.699 11.316 1.00 12.34 116 THR A O 1
ATOM 869 N N . TYR A 1 151 ? 39.470 12.538 12.205 1.00 11.13 117 TYR A N 1
ATOM 870 C CA . TYR A 1 151 ? 38.489 12.694 13.287 1.00 9.42 117 TYR A CA 1
ATOM 871 C C . TYR A 1 151 ? 37.579 13.897 13.108 1.00 9.55 117 TYR A C 1
ATOM 872 O O . TYR A 1 151 ? 36.571 13.985 13.805 1.00 8.37 117 TYR A O 1
ATOM 881 N N . GLY A 1 152 ? 37.896 14.843 12.213 1.00 8.86 118 GLY A N 1
ATOM 882 C CA . GLY A 1 152 ? 37.000 16.003 12.097 1.00 7.38 118 GLY A CA 1
ATOM 883 C C . GLY A 1 152 ? 37.240 17.046 13.205 1.00 7.56 118 GLY A C 1
ATOM 884 O O . GLY A 1 152 ? 38.387 17.430 13.432 1.00 8.27 118 GLY A O 1
ATOM 885 N N . TYR A 1 153 ? 36.166 17.461 13.906 1.00 7.83 119 TYR A N 1
ATOM 886 C CA . TYR A 1 153 ? 36.183 18.484 14.973 1.00 8.38 119 TYR A CA 1
ATOM 887 C C . TYR A 1 153 ? 36.543 17.955 16.393 1.00 9.11 119 TYR A C 1
ATOM 888 O O . TYR A 1 153 ? 35.936 18.367 17.386 1.00 12.47 119 TYR A O 1
ATOM 897 N N . VAL A 1 154 ? 37.441 16.985 16.465 1.00 8.91 120 VAL A N 1
ATOM 898 C CA . VAL A 1 154 ? 38.000 16.487 17.739 1.00 8.97 120 VAL A CA 1
ATOM 899 C C . VAL A 1 154 ? 39.265 17.268 18.137 1.00 8.57 120 VAL A C 1
ATOM 900 O O . VAL A 1 154 ? 40.151 17.509 17.304 1.00 7.47 120 VAL A O 1
ATOM 904 N N . GLY A 1 155 ? 39.277 17.780 19.360 1.00 8.50 121 GLY A N 1
ATOM 905 C CA . GLY A 1 155 ? 40.390 18.566 19.820 1.00 10.36 121 GLY A CA 1
ATOM 906 C C . GLY A 1 155 ? 41.306 17.883 20.802 1.00 11.86 121 GLY A C 1
ATOM 907 O O . GLY A 1 155 ? 40.903 16.906 21.449 1.00 9.87 121 GLY A O 1
ATOM 908 N N . ASP A 1 156 ? 42.537 18.427 20.914 1.00 11.30 122 ASP A N 1
ATOM 909 C CA . ASP A 1 156 ? 43.527 18.049 21.939 1.00 14.06 122 ASP A CA 1
ATOM 910 C C . ASP A 1 156 ? 43.746 19.355 22.745 1.00 13.79 122 ASP A C 1
ATOM 911 O O . ASP A 1 156 ? 44.007 20.362 22.115 1.00 13.59 122 ASP A O 1
ATOM 916 N N . VAL A 1 157 ? 43.656 19.340 24.082 1.00 11.51 123 VAL A N 1
ATOM 917 C CA . VAL A 1 157 ? 43.865 20.555 24.892 1.00 11.04 123 VAL A CA 1
ATOM 918 C C . VAL A 1 157 ? 45.220 21.247 24.649 1.00 11.20 123 VAL A C 1
ATOM 919 O O . VAL A 1 157 ? 46.256 20.601 24.712 1.00 10.35 123 VAL A O 1
ATOM 923 N N . THR A 1 158 ? 45.239 22.546 24.348 1.00 11.32 124 THR A N 1
ATOM 924 C CA . THR A 1 158 ? 46.546 23.209 24.219 1.00 10.34 124 THR A CA 1
ATOM 925 C C . THR A 1 158 ? 46.894 24.089 25.432 1.00 9.82 124 THR A C 1
ATOM 926 O O . THR A 1 158 ? 48.071 24.306 25.716 1.00 9.17 124 THR A O 1
ATOM 930 N N . HIS A 1 159 ? 45.901 24.615 26.154 1.00 8.37 125 HIS A N 1
ATOM 931 C CA . HIS A 1 159 ? 46.244 25.408 27.366 1.00 7.55 125 HIS A CA 1
ATOM 932 C C . HIS A 1 159 ? 45.021 25.529 28.233 1.00 8.71 125 HIS A C 1
ATOM 933 O O . HIS A 1 159 ? 43.890 25.644 27.713 1.00 7.40 125 HIS A O 1
ATOM 940 N N . ILE A 1 160 ? 45.255 25.490 29.550 1.00 8.14 126 ILE A N 1
ATOM 941 C CA . ILE A 1 160 ? 44.235 25.834 30.542 1.00 8.62 126 ILE A CA 1
ATOM 942 C C . ILE A 1 160 ? 44.538 27.219 31.217 1.00 10.41 126 ILE A C 1
ATOM 943 O O . ILE A 1 160 ? 45.602 27.390 31.822 1.00 10.56 126 ILE A O 1
ATOM 948 N N . ASN A 1 161 ? 43.634 28.193 31.077 1.00 10.71 127 ASN A N 1
ATOM 949 C CA . ASN A 1 161 ? 43.749 29.499 31.795 1.00 14.43 127 ASN A CA 1
ATOM 950 C C . ASN A 1 161 ? 43.273 29.359 33.257 1.00 16.51 127 ASN A C 1
ATOM 951 O O . ASN A 1 161 ? 42.072 29.277 33.516 1.00 15.92 127 ASN A O 1
ATOM 956 N N . LYS A 1 162 ? 44.242 29.205 34.171 1.00 19.96 128 LYS A N 1
ATOM 957 C CA . LYS A 1 162 ? 44.022 28.963 35.624 1.00 23.70 128 LYS A CA 1
ATOM 958 C C . LYS A 1 162 ? 43.275 30.114 36.322 1.00 25.74 128 LYS A C 1
ATOM 959 O O . LYS A 1 162 ? 42.402 29.880 37.178 1.00 27.08 128 LYS A O 1
ATOM 965 N N . ARG A 1 163 ? 43.574 31.356 35.911 1.00 27.43 129 ARG A N 1
ATOM 966 C CA . ARG A 1 163 ? 43.035 32.566 36.565 1.00 27.51 129 ARG A CA 1
ATOM 967 C C . ARG A 1 163 ? 41.505 32.584 36.704 1.00 26.99 129 ARG A C 1
ATOM 968 O O . ARG A 1 163 ? 40.955 32.958 37.764 1.00 27.29 129 ARG A O 1
ATOM 970 N N . VAL A 1 164 ? 40.787 32.138 35.685 1.00 25.22 130 VAL A N 1
ATOM 971 C CA . VAL A 1 164 ? 39.327 32.103 35.835 1.00 23.05 130 VAL A CA 1
ATOM 972 C C . VAL A 1 164 ? 38.723 30.896 36.585 1.00 23.33 130 VAL A C 1
ATOM 973 O O . VAL A 1 164 ? 37.614 30.981 37.111 1.00 23.40 130 VAL A O 1
ATOM 977 N N . ILE A 1 165 ? 39.434 29.773 36.638 1.00 21.74 131 ILE A N 1
ATOM 978 C CA . ILE A 1 165 ? 39.055 28.691 37.578 1.00 20.82 131 ILE A CA 1
ATOM 979 C C . ILE A 1 165 ? 39.352 29.192 39.026 1.00 19.99 131 ILE A C 1
ATOM 980 O O . ILE A 1 165 ? 38.602 28.941 39.946 1.00 19.22 131 ILE A O 1
ATOM 985 N N . GLU A 1 166 ? 40.459 29.904 39.193 1.00 19.94 132 GLU A N 1
ATOM 986 C CA . GLU A 1 166 ? 40.858 30.419 40.518 1.00 20.48 132 GLU A CA 1
ATOM 987 C C . GLU A 1 166 ? 39.848 31.437 41.108 1.00 21.00 132 GLU A C 1
ATOM 988 O O . GLU A 1 166 ? 39.694 31.518 42.324 1.00 20.62 132 GLU A O 1
ATOM 994 N N . GLU A 1 167 ? 39.119 32.177 40.265 1.00 21.09 133 GLU A N 1
ATOM 995 C CA . GLU A 1 167 ? 38.075 33.101 40.759 1.00 22.05 133 GLU A CA 1
ATOM 996 C C . GLU A 1 167 ? 36.909 32.398 41.401 1.00 22.94 133 GLU A C 1
ATOM 997 O O . GLU A 1 167 ? 36.357 32.872 42.424 1.00 21.94 133 GLU A O 1
ATOM 1000 N N . PHE A 1 168 ? 36.490 31.291 40.781 1.00 22.33 134 PHE A N 1
ATOM 1001 C CA . PHE A 1 168 ? 35.464 30.450 41.367 1.00 22.59 134 PHE A CA 1
ATOM 1002 C C . PHE A 1 168 ? 35.985 29.873 42.672 1.00 22.40 134 PHE A C 1
ATOM 1003 O O . PHE A 1 168 ? 35.292 29.922 43.664 1.00 21.95 134 PHE A O 1
ATOM 1011 N N . LEU A 1 169 ? 37.185 29.299 42.676 1.00 22.29 135 LEU A N 1
ATOM 1012 C CA . LEU A 1 169 ? 37.627 28.652 43.902 1.00 23.61 135 LEU A CA 1
ATOM 1013 C C . LEU A 1 169 ? 37.787 29.702 45.026 1.00 25.05 135 LEU A C 1
ATOM 1014 O O . LEU A 1 169 ? 37.441 29.444 46.176 1.00 23.88 135 LEU A O 1
ATOM 1019 N N . GLU A 1 170 ? 38.297 30.889 44.686 1.00 25.45 136 GLU A N 1
ATOM 1020 C CA . GLU A 1 170 ? 38.540 31.899 45.721 1.00 27.24 136 GLU A CA 1
ATOM 1021 C C . GLU A 1 170 ? 37.198 32.262 46.294 1.00 27.86 136 GLU A C 1
ATOM 1022 O O . GLU A 1 170 ? 37.082 32.790 47.400 1.00 29.15 136 GLU A O 1
ATOM 1024 N N . ASN A 1 171 ? 36.159 31.942 45.537 1.00 28.08 137 ASN A N 1
ATOM 1025 C CA . ASN A 1 171 ? 34.822 32.313 45.924 1.00 27.89 137 ASN A CA 1
ATOM 1026 C C . ASN A 1 171 ? 34.102 31.125 46.614 1.00 26.61 137 ASN A C 1
ATOM 1027 O O . ASN A 1 171 ? 32.919 31.178 46.857 1.00 25.75 137 ASN A O 1
ATOM 1032 N N . ARG A 1 172 ? 34.819 30.064 46.923 1.00 20.00 138 ARG A N 1
ATOM 1033 C CA . ARG A 1 172 ? 34.244 28.847 47.485 1.00 20.00 138 ARG A CA 1
ATOM 1034 C C . ARG A 1 172 ? 33.066 28.358 46.649 1.00 20.00 138 ARG A C 1
ATOM 1035 O O . ARG A 1 172 ? 32.005 28.003 47.218 1.00 24.20 138 ARG A O 1
ATOM 1043 N N . GLN A 1 173 ? 33.189 28.197 45.337 1.00 22.94 139 GLN A N 1
ATOM 1044 C CA . GLN A 1 173 ? 32.112 27.677 44.456 1.00 21.81 139 GLN A CA 1
ATOM 1045 C C . GLN A 1 173 ? 32.808 26.642 43.556 1.00 19.42 139 GLN A C 1
ATOM 1046 O O . GLN A 1 173 ? 33.971 26.849 43.178 1.00 18.94 139 GLN A O 1
ATOM 1052 N N . ILE A 1 174 ? 32.165 25.503 43.277 1.00 15.53 140 ILE A N 1
ATOM 1053 C CA . ILE A 1 174 ? 32.824 24.471 42.434 1.00 11.49 140 ILE A CA 1
ATOM 1054 C C . ILE A 1 174 ? 32.493 24.754 40.973 1.00 10.26 140 ILE A C 1
ATOM 1055 O O . ILE A 1 174 ? 31.319 24.731 40.601 1.00 8.08 140 ILE A O 1
ATOM 1060 N N . PRO A 1 175 ? 33.524 25.019 40.148 1.00 10.31 141 PRO A N 1
ATOM 1061 C CA . PRO A 1 175 ? 33.202 25.097 38.712 1.00 9.49 141 PRO A CA 1
ATOM 1062 C C . PRO A 1 175 ? 32.933 23.721 38.120 1.00 9.83 141 PRO A C 1
ATOM 1063 O O . PRO A 1 175 ? 33.744 22.823 38.329 1.00 9.88 141 PRO A O 1
ATOM 1067 N N . ILE A 1 176 ? 31.843 23.606 37.344 1.00 8.64 142 ILE A N 1
ATOM 1068 C CA . ILE A 1 176 ? 31.525 22.414 36.515 1.00 7.83 142 ILE A CA 1
ATOM 1069 C C . ILE A 1 176 ? 31.819 22.629 35.001 1.00 8.33 142 ILE A C 1
ATOM 1070 O O . ILE A 1 176 ? 31.197 23.510 34.325 1.00 8.45 142 ILE A O 1
ATOM 1075 N N . LEU A 1 177 ? 32.759 21.830 34.485 1.00 8.07 143 LEU A N 1
ATOM 1076 C CA . LEU A 1 177 ? 33.218 21.920 33.077 1.00 8.47 143 LEU A CA 1
ATOM 1077 C C . LEU A 1 177 ? 32.896 20.737 32.197 1.00 6.77 143 LEU A C 1
ATOM 1078 O O . LEU A 1 177 ? 33.447 19.640 32.359 1.00 7.26 143 LEU A O 1
ATOM 1083 N N . ALA A 1 178 ? 32.088 20.976 31.183 1.00 7.58 144 ALA A N 1
ATOM 1084 C CA . ALA A 1 178 ? 31.856 19.974 30.114 1.00 6.40 144 ALA A CA 1
ATOM 1085 C C . ALA A 1 178 ? 33.108 19.750 29.250 1.00 7.00 144 ALA A C 1
ATOM 1086 O O . ALA A 1 178 ? 33.952 20.653 29.164 1.00 4.85 144 ALA A O 1
ATOM 1088 N N . SER A 1 179 ? 33.179 18.593 28.549 1.00 6.24 145 SER A N 1
ATOM 1089 C CA . SER A 1 179 ? 34.372 18.292 27.759 1.00 7.55 145 SER A CA 1
ATOM 1090 C C . SER A 1 179 ? 34.343 18.947 26.363 1.00 8.57 145 SER A C 1
ATOM 1091 O O . SER A 1 179 ? 34.029 18.250 25.350 1.00 8.36 145 SER A O 1
ATOM 1094 N N . LEU A 1 180 ? 34.624 20.256 26.350 1.00 7.22 146 LEU A N 1
ATOM 1095 C CA . LEU A 1 180 ? 34.578 21.143 25.158 1.00 8.09 146 LEU A CA 1
ATOM 1096 C C . LEU A 1 180 ? 35.726 22.149 25.270 1.00 8.42 146 LEU A C 1
ATOM 1097 O O . LEU A 1 180 ? 36.080 22.585 26.380 1.00 8.15 146 LEU A O 1
ATOM 1102 N N . GLY A 1 181 ? 36.340 22.490 24.142 1.00 8.31 147 GLY A N 1
ATOM 1103 C CA . GLY A 1 181 ? 37.337 23.549 24.123 1.00 8.92 147 GLY A CA 1
ATOM 1104 C C . GLY A 1 181 ? 37.219 24.409 22.838 1.00 8.65 147 GLY A C 1
ATOM 1105 O O . GLY A 1 181 ? 36.369 24.156 21.963 1.00 8.29 147 GLY A O 1
ATOM 1106 N N . TYR A 1 182 ? 38.080 25.402 22.707 1.00 7.97 148 TYR A N 1
ATOM 1107 C CA . TYR A 1 182 ? 37.969 26.336 21.559 1.00 7.81 148 TYR A CA 1
ATOM 1108 C C . TYR A 1 182 ? 39.292 26.554 20.790 1.00 8.64 148 TYR A C 1
ATOM 1109 O O . TYR A 1 182 ? 40.302 26.845 21.393 1.00 8.23 148 TYR A O 1
ATOM 1118 N N . SER A 1 183 ? 39.252 26.485 19.472 1.00 8.68 149 SER A N 1
ATOM 1119 C CA . SER A 1 183 ? 40.457 26.707 18.631 1.00 10.04 149 SER A CA 1
ATOM 1120 C C . SER A 1 183 ? 40.896 28.177 18.667 1.00 10.14 149 SER A C 1
ATOM 1121 O O . SER A 1 183 ? 40.077 29.067 19.014 1.00 9.14 149 SER A O 1
ATOM 1124 N N . LYS A 1 184 ? 42.141 28.466 18.259 1.00 10.43 150 LYS A N 1
ATOM 1125 C CA . LYS A 1 184 ? 42.584 29.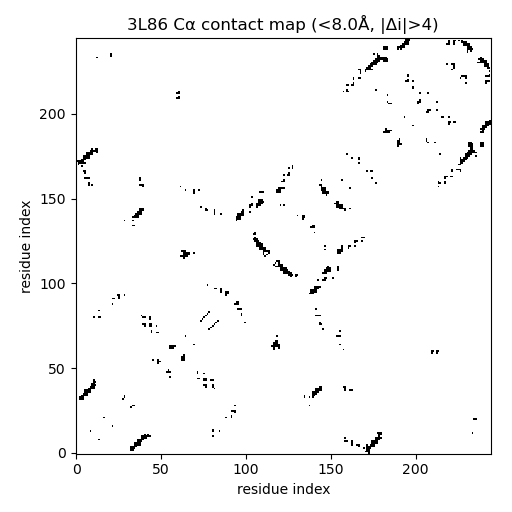868 18.160 1.00 12.16 150 LYS A CA 1
ATOM 1126 C C . LYS A 1 184 ? 41.628 30.714 17.284 1.00 13.25 150 LYS A C 1
ATOM 1127 O O . LYS A 1 184 ? 41.437 31.902 17.542 1.00 14.16 150 LYS A O 1
ATOM 1133 N N . GLU A 1 185 ? 40.994 30.120 16.282 1.00 12.66 151 GLU A N 1
ATOM 1134 C CA . GLU A 1 185 ? 40.040 30.888 15.457 1.00 14.38 151 GLU A CA 1
ATOM 1135 C C . GLU A 1 185 ? 38.625 31.035 16.064 1.00 14.61 151 GLU A C 1
ATOM 1136 O O . GLU A 1 185 ? 37.752 31.738 15.529 1.00 13.31 151 GLU A O 1
ATOM 1142 N N . GLY A 1 186 ? 38.379 30.347 17.177 1.00 13.57 152 GLY A N 1
ATOM 1143 C CA . GLY A 1 186 ? 37.133 30.528 17.874 1.00 13.56 152 GLY A CA 1
ATOM 1144 C C . GLY A 1 186 ? 36.118 29.455 17.618 1.00 13.84 152 GLY A C 1
ATOM 1145 O O . GLY A 1 186 ? 34.950 29.597 18.019 1.00 14.15 152 GLY A O 1
ATOM 1146 N N . ASP A 1 187 ? 36.541 28.369 16.963 1.00 12.47 153 ASP A N 1
ATOM 1147 C CA . ASP A 1 187 ? 35.629 27.266 16.737 1.00 12.73 153 ASP A CA 1
ATOM 1148 C C . ASP A 1 187 ? 35.577 26.295 17.940 1.00 10.79 153 ASP A C 1
ATOM 1149 O O . ASP A 1 187 ? 36.617 25.912 18.471 1.00 7.80 153 ASP A O 1
ATOM 1154 N N . MET A 1 188 ? 34.361 25.885 18.316 1.00 10.03 154 MET A N 1
ATOM 1155 C CA . MET A 1 188 ? 34.134 24.870 19.339 1.00 9.75 154 MET A CA 1
ATOM 1156 C C . MET A 1 188 ? 34.571 23.469 18.888 1.00 8.19 154 MET A C 1
ATOM 1157 O O . MET A 1 188 ? 34.181 23.051 17.816 1.00 8.02 154 MET A O 1
ATOM 1162 N N . LEU A 1 189 ? 35.319 22.731 19.734 1.00 6.92 155 LEU A N 1
ATOM 1163 C CA . LEU A 1 189 ? 35.792 21.359 19.432 1.00 6.75 155 LEU A CA 1
ATOM 1164 C C . LEU A 1 189 ? 35.356 20.324 20.493 1.00 6.46 155 LEU A C 1
ATOM 1165 O O . LEU A 1 189 ? 35.221 20.687 21.660 1.00 6.37 155 LEU A O 1
ATOM 1170 N N . ASN A 1 190 ? 35.186 19.058 20.091 1.00 5.53 156 ASN A N 1
ATOM 1171 C CA . ASN A 1 190 ? 34.778 17.939 20.973 1.00 6.09 156 ASN A CA 1
ATOM 1172 C C . ASN A 1 190 ? 36.060 17.359 21.609 1.00 7.65 156 ASN A C 1
ATOM 1173 O O . ASN A 1 190 ? 36.967 16.940 20.863 1.00 7.29 156 ASN A O 1
ATOM 1178 N N . ILE A 1 191 ? 36.170 17.384 22.950 1.00 6.27 157 ILE A N 1
ATOM 1179 C CA . ILE A 1 191 ? 37.392 16.865 23.638 1.00 7.66 157 ILE A CA 1
ATOM 1180 C C . ILE A 1 191 ? 37.046 15.607 24.439 1.00 8.75 157 ILE A C 1
ATOM 1181 O O . ILE A 1 191 ? 36.092 15.646 25.186 1.00 11.31 157 ILE A O 1
ATOM 1186 N N . ASN A 1 192 ? 37.725 14.476 24.233 1.00 9.36 158 ASN A N 1
ATOM 1187 C CA . ASN A 1 192 ? 37.497 13.275 25.097 1.00 10.36 158 ASN A CA 1
ATOM 1188 C C . ASN A 1 192 ? 37.576 13.732 26.593 1.00 8.53 158 ASN A C 1
ATOM 1189 O O . ASN A 1 192 ? 38.506 14.474 26.934 1.00 7.67 158 ASN A O 1
ATOM 1194 N N . ALA A 1 193 ? 36.636 13.324 27.463 1.00 7.56 159 ALA A N 1
ATOM 1195 C CA . ALA A 1 193 ? 36.597 13.926 28.839 1.00 7.52 159 ALA A CA 1
ATOM 1196 C C . ALA A 1 193 ? 37.807 13.596 29.675 1.00 8.32 159 ALA A C 1
ATOM 1197 O O . ALA A 1 193 ? 38.191 14.396 30.521 1.00 9.82 159 ALA A O 1
ATOM 1199 N N . ASP A 1 194 ? 38.383 12.407 29.480 1.00 8.45 160 ASP A N 1
ATOM 1200 C CA . ASP A 1 194 ? 39.624 11.991 30.171 1.00 9.20 160 ASP A CA 1
ATOM 1201 C C . ASP A 1 194 ? 40.833 12.884 29.831 1.00 8.48 160 ASP A C 1
ATOM 1202 O O . ASP A 1 194 ? 41.646 13.192 30.701 1.00 8.85 160 ASP A O 1
ATOM 1207 N N . TYR A 1 195 ? 40.954 13.264 28.568 1.00 8.39 161 TYR A N 1
ATOM 1208 C CA . TYR A 1 195 ? 42.000 14.178 28.124 1.00 9.87 161 TYR A CA 1
ATOM 1209 C C . TYR A 1 195 ? 41.843 15.534 28.848 1.00 9.29 161 TYR A C 1
ATOM 1210 O O . TYR A 1 195 ? 42.838 16.162 29.299 1.00 9.73 161 TYR A O 1
ATOM 1219 N N . LEU A 1 196 ? 40.617 16.048 28.877 1.00 7.48 162 LEU A N 1
ATOM 1220 C CA . LEU A 1 196 ? 40.378 17.335 29.574 1.00 6.42 162 LEU A CA 1
ATOM 1221 C C . LEU A 1 196 ? 40.725 17.274 31.095 1.00 6.59 162 LEU A C 1
ATOM 1222 O O . LEU A 1 196 ? 41.320 18.217 31.640 1.00 6.04 162 LEU A O 1
ATOM 1227 N N . ALA A 1 197 ? 40.291 16.205 31.771 1.00 6.22 163 ALA A N 1
ATOM 1228 C CA . ALA A 1 197 ? 40.638 15.939 33.160 1.00 5.47 163 ALA A CA 1
ATOM 1229 C C . ALA A 1 197 ? 42.152 15.952 33.437 1.00 6.91 163 ALA A C 1
ATOM 1230 O O . ALA A 1 197 ? 42.557 16.533 34.452 1.00 4.74 163 ALA A O 1
ATOM 1232 N N . THR A 1 198 ? 42.966 15.270 32.593 1.00 7.96 164 THR A N 1
ATOM 1233 C CA . THR A 1 198 ? 44.475 15.320 32.726 1.00 8.91 164 THR A CA 1
ATOM 1234 C C . THR A 1 198 ? 45.005 16.768 32.666 1.00 7.83 164 THR A C 1
ATOM 1235 O O . THR A 1 198 ? 45.813 17.180 33.472 1.00 8.51 164 THR A O 1
ATOM 1239 N N . ALA A 1 199 ? 44.563 17.526 31.683 1.00 7.19 165 ALA A N 1
ATOM 1240 C CA . ALA A 1 199 ? 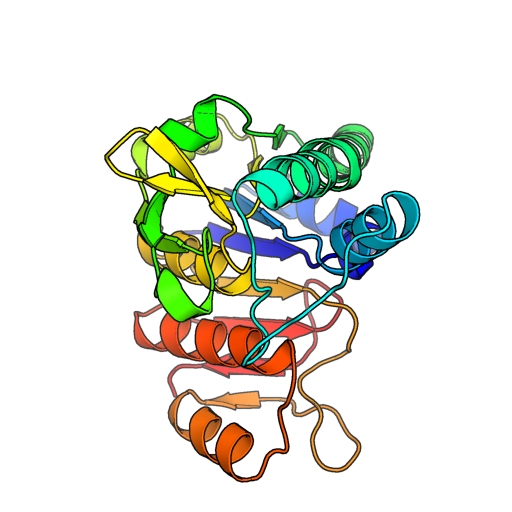45.039 18.895 31.502 1.00 7.61 165 ALA A CA 1
ATOM 1241 C C . ALA A 1 199 ? 44.696 19.801 32.695 1.00 7.13 165 ALA A C 1
ATOM 1242 O O . ALA A 1 199 ? 45.527 20.599 33.194 1.00 6.43 165 ALA A O 1
ATOM 1244 N N . VAL A 1 200 ? 43.465 19.649 33.185 1.00 6.76 166 VAL A N 1
ATOM 1245 C CA . VAL A 1 200 ? 43.017 20.416 34.319 1.00 5.08 166 VAL A CA 1
ATOM 1246 C C . VAL A 1 200 ? 43.787 20.048 35.591 1.00 6.78 166 VAL A C 1
ATOM 1247 O O . VAL A 1 200 ? 44.301 20.976 36.310 1.00 6.96 166 VAL A O 1
ATOM 1251 N N . ALA A 1 201 ? 43.884 18.736 35.883 1.00 5.32 167 ALA A N 1
ATOM 1252 C CA . ALA A 1 201 ? 44.631 18.252 37.097 1.00 7.37 167 ALA A CA 1
ATOM 1253 C C . ALA A 1 201 ? 46.117 18.714 37.085 1.00 7.61 167 ALA A C 1
ATOM 1254 O O . ALA A 1 201 ? 46.701 19.146 38.121 1.00 7.16 167 ALA A O 1
ATOM 1256 N N . VAL A 1 202 ? 46.750 18.581 35.914 1.00 8.90 168 VAL A N 1
ATOM 1257 C CA . VAL A 1 202 ? 48.149 18.989 35.752 1.00 10.62 168 VAL A CA 1
ATOM 1258 C C . VAL A 1 202 ? 48.309 20.521 35.883 1.00 11.33 168 VAL A C 1
ATOM 1259 O O . VAL A 1 202 ? 49.156 20.992 36.659 1.00 9.54 168 VAL A O 1
ATOM 1263 N N . ALA A 1 203 ? 47.475 21.301 35.172 1.00 11.11 169 ALA A N 1
ATOM 1264 C CA . ALA A 1 203 ? 47.522 22.783 35.313 1.00 10.83 169 ALA A CA 1
ATOM 1265 C C . ALA A 1 203 ? 47.392 23.287 36.764 1.00 11.72 169 ALA A C 1
ATOM 1266 O O . ALA A 1 203 ? 48.017 24.274 37.134 1.00 10.58 169 ALA A O 1
ATOM 1268 N N . LEU A 1 204 ? 46.494 22.690 37.552 1.00 10.96 170 LEU A N 1
ATOM 1269 C CA . LEU A 1 204 ? 46.361 23.072 38.973 1.00 10.85 170 LEU A CA 1
ATOM 1270 C C . LEU A 1 204 ? 47.359 22.429 39.958 1.00 11.14 170 LEU A C 1
ATOM 1271 O O . LEU A 1 204 ? 47.338 22.735 41.148 1.00 10.97 170 LEU A O 1
ATOM 1276 N N . ALA A 1 205 ? 48.232 21.556 39.466 1.00 11.24 171 ALA A N 1
ATOM 1277 C CA . ALA A 1 205 ? 49.061 20.726 40.352 1.00 12.79 171 ALA A CA 1
ATOM 1278 C C . ALA A 1 205 ? 48.174 20.120 41.460 1.00 13.83 171 ALA A C 1
ATOM 1279 O O . ALA A 1 205 ? 48.451 20.311 42.665 1.00 12.85 171 ALA A O 1
ATOM 1281 N N . ALA A 1 206 ? 47.131 19.382 41.055 1.00 12.38 172 ALA A N 1
ATOM 1282 C CA . ALA A 1 206 ? 46.210 18.717 42.023 1.00 11.48 172 ALA A CA 1
ATOM 1283 C C . ALA A 1 206 ? 46.865 17.625 42.893 1.00 10.96 172 ALA A C 1
ATOM 1284 O O . ALA A 1 206 ? 47.828 17.016 42.487 1.00 9.60 172 ALA A O 1
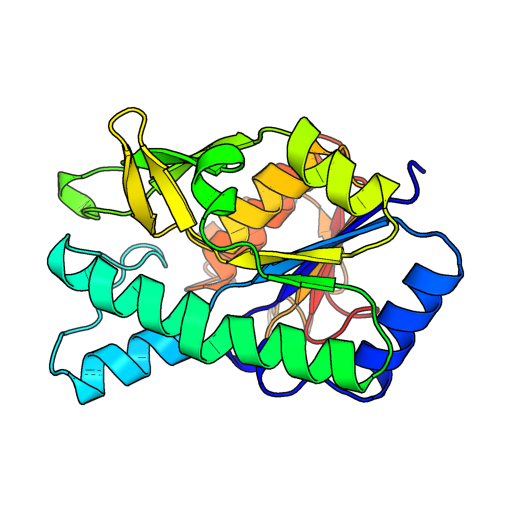ATOM 1286 N N . ASP A 1 207 ? 46.346 17.416 44.118 1.00 10.55 173 ASP A N 1
ATOM 1287 C CA . ASP A 1 207 ? 46.779 16.301 44.950 1.00 10.73 173 ASP A CA 1
ATOM 1288 C C . ASP A 1 207 ? 46.374 14.989 44.335 1.00 10.18 173 ASP A C 1
ATOM 1289 O O . ASP A 1 207 ? 47.124 14.017 44.433 1.00 9.69 173 ASP A O 1
ATOM 1294 N N . LYS A 1 208 ? 45.181 14.942 43.727 1.00 9.42 174 LYS A N 1
ATOM 1295 C CA . LYS A 1 208 ? 44.596 13.690 43.267 1.00 9.70 174 LYS A CA 1
ATOM 1296 C C . LYS A 1 208 ? 43.547 13.939 42.158 1.00 8.86 174 LYS A C 1
ATOM 1297 O O . LYS A 1 208 ? 42.836 14.962 42.171 1.00 7.30 174 LYS A O 1
ATOM 1303 N N . LEU A 1 209 ? 43.469 13.014 41.203 1.00 8.65 175 LEU A N 1
ATOM 1304 C CA . LEU A 1 209 ? 42.398 12.968 40.167 1.00 7.22 175 LEU A CA 1
ATOM 1305 C C . LEU A 1 209 ? 41.551 11.654 40.312 1.00 7.51 175 LEU A C 1
ATOM 1306 O O . LEU A 1 209 ? 42.107 10.526 40.427 1.00 6.95 175 LEU A O 1
ATOM 1311 N N . ILE A 1 210 ? 40.226 11.790 40.324 1.00 6.65 176 ILE A N 1
ATOM 1312 C CA . ILE A 1 210 ? 39.309 10.644 40.387 1.00 6.22 176 ILE A CA 1
ATOM 1313 C C . ILE A 1 210 ? 38.651 10.551 39.013 1.00 6.61 176 ILE A C 1
ATOM 1314 O O . ILE A 1 210 ? 38.028 11.518 38.541 1.00 6.17 176 ILE A O 1
ATOM 1319 N N . LEU A 1 211 ? 38.827 9.421 38.331 1.00 6.21 177 LEU A N 1
ATOM 1320 C CA . LEU A 1 211 ? 38.142 9.180 37.080 1.00 6.58 177 LEU A CA 1
ATOM 1321 C C . LEU A 1 211 ? 36.938 8.238 37.351 1.00 7.05 177 LEU A C 1
ATOM 1322 O O . LEU A 1 211 ? 37.063 6.985 37.340 1.00 4.82 177 LEU A O 1
ATOM 1327 N N . MET A 1 212 ? 35.773 8.837 37.597 1.00 6.11 178 MET A N 1
ATOM 1328 C CA . MET A 1 212 ? 34.625 8.060 38.073 1.00 5.37 178 MET A CA 1
ATOM 1329 C C . MET A 1 212 ? 33.792 7.598 36.869 1.00 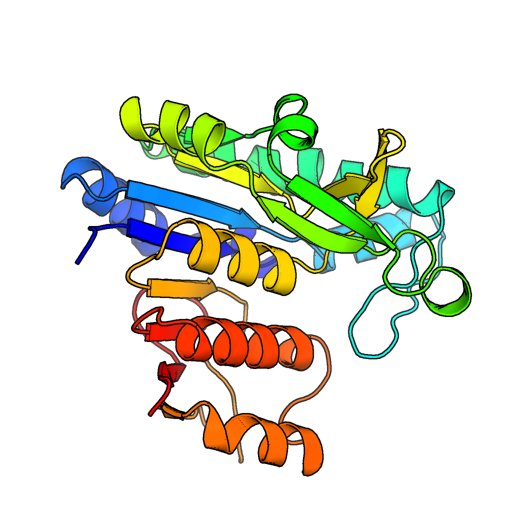6.12 178 MET A C 1
ATOM 1330 O O . MET A 1 212 ? 33.505 8.405 35.968 1.00 4.63 178 MET A O 1
ATOM 1335 N N . THR A 1 213 ? 33.447 6.306 36.852 1.00 4.46 179 THR A N 1
ATOM 1336 C CA . THR A 1 213 ? 32.938 5.677 35.664 1.00 5.76 179 THR A CA 1
ATOM 1337 C C . THR A 1 213 ? 31.912 4.596 36.090 1.00 6.29 179 THR A C 1
ATOM 1338 O O . THR A 1 213 ? 31.402 4.623 37.254 1.00 4.87 179 THR A O 1
ATOM 1342 N N . ASN A 1 214 ? 31.577 3.671 35.184 1.00 6.75 180 ASN A N 1
ATOM 1343 C CA . ASN A 1 214 ? 30.517 2.714 35.498 1.00 8.50 180 ASN A CA 1
ATOM 1344 C C . ASN A 1 214 ? 31.023 1.242 35.563 1.00 9.84 180 ASN A C 1
ATOM 1345 O O . ASN A 1 214 ? 30.288 0.274 35.240 1.00 9.86 180 ASN A O 1
ATOM 1350 N N . VAL A 1 215 ? 32.284 1.096 35.969 1.00 8.88 181 VAL A N 1
ATOM 1351 C CA . VAL A 1 215 ? 32.902 -0.192 36.265 1.00 8.16 181 VAL A CA 1
ATOM 1352 C C . VAL A 1 215 ? 33.651 0.006 37.568 1.00 8.70 181 VAL A C 1
ATOM 1353 O O . VAL A 1 215 ? 34.048 1.148 37.902 1.00 7.02 181 VAL A O 1
ATOM 1357 N N . LYS A 1 216 ? 33.856 -1.086 38.327 1.00 8.99 182 LYS A N 1
ATOM 1358 C CA . LYS A 1 216 ? 34.505 -0.989 39.646 1.00 8.80 182 LYS A CA 1
ATOM 1359 C C . LYS A 1 216 ? 36.021 -0.793 39.706 1.00 9.06 182 LYS A C 1
ATOM 1360 O O . LYS A 1 216 ? 36.582 -0.465 40.786 1.00 8.24 182 LYS A O 1
ATOM 1366 N N . GLY A 1 217 ? 36.689 -0.889 38.571 1.00 8.56 183 GLY A N 1
ATOM 1367 C CA . GLY A 1 217 ? 38.129 -0.703 38.574 1.00 8.67 183 GLY A CA 1
ATOM 1368 C C . GLY A 1 217 ? 38.564 -1.074 37.166 1.00 10.82 183 GLY A C 1
ATOM 1369 O O . GLY A 1 217 ? 37.720 -1.231 36.270 1.00 10.24 183 GLY A O 1
ATOM 1370 N N . VAL A 1 218 ? 39.882 -1.169 36.951 1.00 10.47 184 VAL A N 1
ATOM 1371 C CA . VAL A 1 218 ? 40.414 -1.773 35.731 1.00 10.41 184 VAL A CA 1
ATOM 1372 C C . VAL A 1 218 ? 40.420 -3.287 35.989 1.00 11.78 184 VAL A C 1
ATOM 1373 O O . VAL A 1 218 ? 40.993 -3.742 36.971 1.00 10.46 184 VAL A O 1
ATOM 1377 N N . LEU A 1 219 ? 39.801 -4.049 35.097 1.00 12.75 185 LEU A N 1
ATOM 1378 C CA . LEU A 1 219 ? 39.594 -5.478 35.294 1.00 14.07 185 LEU A CA 1
ATOM 1379 C C . LEU A 1 219 ? 40.645 -6.267 34.486 1.00 14.87 185 LEU A C 1
ATOM 1380 O O . LEU A 1 219 ? 41.025 -5.851 33.378 1.00 15.18 185 LEU A O 1
ATOM 1385 N N . GLU A 1 220 ? 41.175 -7.331 35.085 1.00 16.28 186 GLU A N 1
ATOM 1386 C CA . GLU A 1 220 ? 42.132 -8.214 34.422 1.00 16.79 186 GLU A CA 1
ATOM 1387 C C . GLU A 1 220 ? 41.915 -9.615 34.961 1.00 17.46 186 GLU A C 1
ATOM 1388 O O . GLU A 1 220 ? 41.911 -9.813 36.188 1.00 15.86 186 GLU A O 1
ATOM 1394 N N . ASN A 1 221 ? 41.730 -10.574 34.037 1.00 18.42 187 ASN A N 1
ATOM 1395 C CA . ASN A 1 221 ? 41.508 -12.001 34.398 1.00 18.68 187 ASN A CA 1
ATOM 1396 C C . ASN A 1 221 ? 40.388 -12.162 35.397 1.00 17.77 187 ASN A C 1
ATOM 1397 O O . ASN A 1 221 ? 40.525 -12.937 36.336 1.00 17.67 187 ASN A O 1
ATOM 1402 N N . GLY A 1 222 ? 39.326 -11.373 35.247 1.00 17.09 188 GLY A N 1
ATOM 1403 C CA . GLY A 1 222 ? 38.068 -11.597 35.958 1.00 14.98 188 GLY A CA 1
ATOM 1404 C C . GLY A 1 222 ? 37.959 -11.071 37.365 1.00 14.21 188 GLY A C 1
ATOM 1405 O O . GLY A 1 222 ? 37.089 -11.522 38.131 1.00 12.85 188 GLY A O 1
ATOM 1406 N N . ALA A 1 223 ? 38.825 -10.113 37.708 1.00 14.10 189 ALA A N 1
ATOM 1407 C CA . ALA A 1 223 ? 38.816 -9.446 39.000 1.00 14.64 189 ALA A CA 1
ATOM 1408 C C . ALA A 1 223 ? 39.349 -8.004 38.820 1.00 15.69 189 ALA A C 1
ATOM 1409 O O . ALA A 1 223 ? 39.991 -7.700 37.820 1.00 15.71 189 ALA A O 1
ATOM 1411 N N . VAL A 1 224 ? 39.054 -7.130 39.786 1.00 16.70 190 VAL A N 1
ATOM 1412 C CA . VAL A 1 224 ? 39.534 -5.745 39.803 1.00 16.83 190 VAL A CA 1
ATOM 1413 C C . VAL A 1 224 ? 41.028 -5.713 40.147 1.00 17.74 190 VAL A C 1
ATOM 1414 O O . VAL A 1 224 ? 41.454 -6.378 41.082 1.00 18.69 190 VAL A O 1
ATOM 1418 N N . LEU A 1 225 ? 41.846 -4.961 39.419 1.00 18.40 191 LEU A N 1
ATOM 1419 C CA . LEU A 1 225 ? 43.244 -4.774 39.855 1.00 18.60 191 LEU A CA 1
ATOM 1420 C C . LEU A 1 225 ? 43.312 -3.719 40.898 1.00 19.36 191 LEU A C 1
ATOM 1421 O O . LEU A 1 225 ? 42.907 -2.561 40.635 1.00 19.68 191 LEU A O 1
ATOM 1426 N N . GLU A 1 226 ? 43.870 -4.036 42.063 1.00 18.75 192 GLU A N 1
ATOM 1427 C CA . GLU A 1 226 ? 43.947 -3.048 43.117 1.00 18.34 192 GLU A CA 1
ATOM 1428 C C . GLU A 1 226 ? 44.928 -1.859 42.822 1.00 19.45 192 GLU A C 1
ATOM 1429 O O . GLU A 1 226 ? 44.626 -0.712 43.153 1.00 17.28 192 GLU A O 1
ATOM 1431 N N . LYS A 1 227 ? 46.069 -2.117 42.193 1.00 19.71 193 LYS A N 1
ATOM 1432 C CA . LYS A 1 227 ? 47.034 -1.030 41.923 1.00 21.87 193 LYS A CA 1
ATOM 1433 C C . LYS A 1 227 ? 47.809 -1.327 40.680 1.00 22.08 193 LYS A C 1
ATOM 1434 O O . LYS A 1 227 ? 47.947 -2.486 40.294 1.00 22.67 193 LYS A O 1
ATOM 1437 N N . ILE A 1 228 ? 48.276 -0.267 40.041 1.00 22.41 194 ILE A N 1
ATOM 1438 C CA . ILE A 1 228 ? 49.129 -0.326 38.855 1.00 22.33 194 ILE A CA 1
ATOM 1439 C C . ILE A 1 228 ? 50.009 0.957 38.784 1.00 22.34 194 ILE A C 1
ATOM 1440 O O . ILE A 1 228 ? 49.571 2.038 39.209 1.00 21.55 194 ILE A O 1
ATOM 1445 N N . THR A 1 229 ? 51.246 0.847 38.273 1.00 21.22 195 THR A N 1
ATOM 1446 C CA . THR A 1 229 ? 52.156 2.016 38.174 1.00 20.40 195 THR A CA 1
ATOM 1447 C C . THR A 1 229 ? 52.176 2.417 36.713 1.00 20.25 195 THR A C 1
ATOM 1448 O O . THR A 1 229 ? 51.789 1.629 35.855 1.00 21.37 195 THR A O 1
ATOM 1452 N N . SER A 1 230 ? 52.636 3.627 36.412 1.00 20.09 196 SER A N 1
ATOM 1453 C CA . SER A 1 230 ? 52.566 4.181 35.055 1.00 19.53 196 SER A CA 1
ATOM 1454 C C . SER A 1 230 ? 53.383 3.384 34.069 1.00 20.54 196 SER A C 1
ATOM 1455 O O . SER A 1 230 ? 53.025 3.287 32.904 1.00 19.58 196 SER A O 1
ATOM 1458 N N . HIS A 1 231 ? 54.505 2.848 34.558 1.00 21.69 197 HIS A N 1
ATOM 1459 C CA . HIS A 1 231 ? 55.384 1.951 33.803 1.00 23.53 197 HIS A CA 1
ATOM 1460 C C . HIS A 1 231 ? 54.701 0.658 33.337 1.00 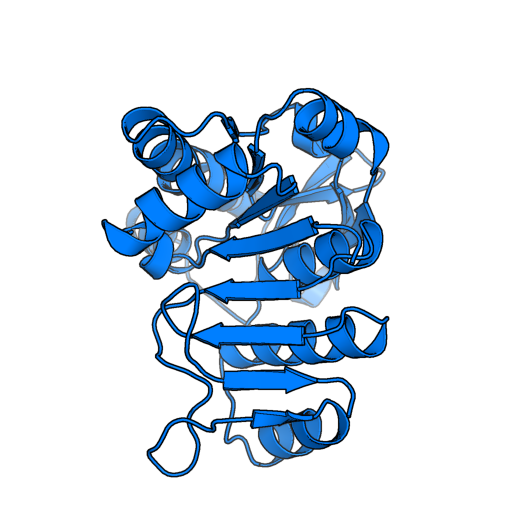25.10 197 HIS A C 1
ATOM 1461 O O . HIS A 1 231 ? 55.143 0.064 32.327 1.00 26.81 197 HIS A O 1
ATOM 1468 N N . GLN A 1 232 ? 53.622 0.220 34.001 1.00 26.29 198 GLN A N 1
ATOM 1469 C CA . GLN A 1 232 ? 52.914 -1.008 33.511 1.00 26.50 198 GLN A CA 1
ATOM 1470 C C . GLN A 1 232 ? 51.722 -0.884 32.547 1.00 26.41 198 GLN A C 1
ATOM 1471 O O . GLN A 1 232 ? 51.294 -1.899 31.969 1.00 26.31 198 GLN A O 1
ATOM 1477 N N . VAL A 1 233 ? 51.187 0.327 32.357 1.00 25.48 199 VAL A N 1
ATOM 1478 C CA . VAL A 1 233 ? 50.031 0.567 31.468 1.00 24.80 199 VAL A CA 1
ATOM 1479 C C . VAL A 1 233 ? 50.166 0.194 29.986 1.00 25.37 199 VAL A C 1
ATOM 1480 O O . VAL A 1 233 ? 49.190 -0.244 29.356 1.00 24.31 199 VAL A O 1
ATOM 1484 N N . GLN A 1 234 ? 51.343 0.420 29.387 1.00 25.81 200 GLN A N 1
ATOM 1485 C CA . GLN A 1 234 ? 51.454 0.194 27.950 1.00 26.86 200 GLN A CA 1
ATOM 1486 C C . GLN A 1 234 ? 51.298 -1.289 27.620 1.00 26.85 200 GLN A C 1
ATOM 1487 O O . GLN A 1 234 ? 50.734 -1.642 26.601 1.00 27.21 200 GLN A O 1
ATOM 1493 N N . GLU A 1 235 ? 51.785 -2.144 28.497 1.00 27.68 201 GLU A N 1
ATOM 1494 C CA . GLU A 1 235 ? 51.789 -3.578 28.226 1.00 28.96 201 GLU A CA 1
ATOM 1495 C C . GLU A 1 235 ? 50.389 -4.198 28.421 1.00 29.64 201 GLU A C 1
ATOM 1496 O O . GLU A 1 235 ? 50.183 -5.361 28.060 1.00 29.88 201 GLU A O 1
ATOM 1498 N N . LYS A 1 236 ? 49.443 -3.450 29.012 1.00 29.09 202 LYS A N 1
ATOM 1499 C CA . LYS A 1 236 ? 48.053 -3.935 29.117 1.00 28.81 202 LYS A CA 1
ATOM 1500 C C . LYS A 1 236 ? 47.210 -3.444 27.974 1.00 28.02 202 LYS A C 1
ATOM 1501 O O . LYS A 1 236 ? 46.136 -3.964 27.720 1.00 27.87 202 LYS A O 1
ATOM 1507 N N . ILE A 1 237 ? 47.666 -2.406 27.302 1.00 27.93 203 ILE A N 1
ATOM 1508 C CA . ILE A 1 237 ? 47.023 -1.988 26.079 1.00 27.77 203 ILE A CA 1
ATOM 1509 C C . ILE A 1 237 ? 47.589 -2.807 24.891 1.00 29.58 203 ILE A C 1
ATOM 1510 O O . ILE A 1 237 ? 46.976 -2.892 23.816 1.00 29.59 203 ILE A O 1
ATOM 1515 N N . ASP A 1 238 ? 48.775 -3.373 25.079 1.00 30.35 204 ASP A N 1
ATOM 1516 C CA . ASP A 1 238 ? 49.431 -4.165 24.019 1.00 31.09 204 ASP A CA 1
ATOM 1517 C C . ASP A 1 238 ? 48.873 -5.620 24.033 1.00 30.83 204 ASP A C 1
ATOM 1518 O O . ASP A 1 238 ? 48.481 -6.146 23.007 1.00 31.47 204 ASP A O 1
ATOM 1523 N N . THR A 1 239 ? 48.801 -6.238 25.203 1.00 31.45 205 THR A N 1
ATOM 1524 C CA . THR A 1 239 ? 48.054 -7.504 25.381 1.00 31.54 205 THR A CA 1
ATOM 1525 C C . THR A 1 239 ? 46.523 -7.396 25.251 1.00 31.39 205 THR A C 1
ATOM 1526 O O . THR A 1 239 ? 45.809 -8.388 25.416 1.00 32.69 205 THR A O 1
ATOM 1530 N N . ALA A 1 240 ? 46.015 -6.211 24.951 1.00 29.90 206 ALA A N 1
ATOM 1531 C CA . ALA A 1 240 ? 44.563 -5.949 24.891 1.00 28.36 206 ALA A CA 1
ATOM 1532 C C . ALA A 1 240 ? 43.680 -6.432 26.071 1.00 26.33 206 ALA A C 1
ATOM 1533 O O . ALA A 1 240 ? 42.507 -6.717 25.880 1.00 26.04 206 ALA A O 1
ATOM 1535 N N . VAL A 1 241 ? 44.249 -6.493 27.267 1.00 25.01 207 VAL A N 1
ATOM 1536 C CA . VAL A 1 241 ? 43.481 -6.488 28.528 1.00 24.54 207 VAL A CA 1
ATOM 1537 C C . VAL A 1 241 ? 42.505 -5.273 28.574 1.00 24.37 207 VAL A C 1
ATOM 1538 O O . VAL A 1 241 ? 41.319 -5.385 28.973 1.00 23.80 207 VAL A O 1
ATOM 1542 N N . ILE A 1 242 ? 43.038 -4.102 28.195 1.00 23.05 208 ILE A N 1
ATOM 1543 C CA . ILE A 1 242 ? 42.288 -2.829 28.172 1.00 21.47 208 ILE A CA 1
ATOM 1544 C C . ILE A 1 242 ? 41.861 -2.403 26.792 1.00 20.91 208 ILE A C 1
ATOM 1545 O O . ILE A 1 242 ? 42.721 -2.183 25.940 1.00 22.45 208 ILE A O 1
ATOM 1550 N N . THR A 1 243 ? 40.556 -2.255 26.552 1.00 19.85 209 THR A N 1
ATOM 1551 C CA . THR A 1 243 ? 40.038 -1.865 25.234 1.00 17.58 209 THR A CA 1
ATOM 1552 C C . THR A 1 243 ? 39.040 -0.700 25.286 1.00 16.29 209 THR A C 1
ATOM 1553 O O . THR A 1 243 ? 38.706 -0.234 26.362 1.00 15.71 209 THR A O 1
ATOM 1557 N N . ALA A 1 244 ? 38.555 -0.238 24.130 1.00 14.51 210 ALA A N 1
ATOM 1558 C CA . ALA A 1 244 ? 37.484 0.785 24.052 1.00 15.22 210 ALA A CA 1
ATOM 1559 C C . ALA A 1 244 ? 37.722 2.062 24.937 1.00 14.53 210 ALA A C 1
ATOM 1560 O O . ALA A 1 244 ? 38.861 2.553 25.047 1.00 13.86 210 ALA A O 1
ATOM 1562 N N . GLY A 1 245 ? 36.661 2.599 25.563 1.00 14.44 211 GLY A N 1
ATOM 1563 C CA . GLY A 1 245 ? 36.815 3.813 26.386 1.00 11.99 211 GLY A CA 1
ATOM 1564 C C . GLY A 1 245 ? 37.796 3.727 27.539 1.00 12.21 211 GLY A C 1
ATOM 1565 O O . GLY A 1 245 ? 38.165 4.774 28.103 1.00 11.77 211 GLY A O 1
ATOM 1566 N N . MET A 1 246 ? 38.204 2.514 27.939 1.00 10.61 212 MET A N 1
ATOM 1567 C CA . MET A 1 246 ? 39.143 2.395 29.069 1.00 11.33 212 MET A CA 1
ATOM 1568 C C . MET A 1 246 ? 40.581 2.665 28.611 1.00 11.56 212 MET A C 1
ATOM 1569 O O . MET A 1 246 ? 41.448 2.859 29.449 1.00 10.60 212 MET A O 1
ATOM 1574 N N . ILE A 1 247 ? 40.780 2.704 27.284 1.00 11.54 213 ILE A N 1
ATOM 1575 C CA . ILE A 1 247 ? 42.023 3.151 26.664 1.00 13.03 213 ILE A CA 1
ATOM 1576 C C . ILE A 1 247 ? 42.344 4.654 26.929 1.00 12.13 213 ILE A C 1
ATOM 1577 O O . ILE A 1 247 ? 43.324 4.959 27.572 1.00 13.58 213 ILE A O 1
ATOM 1582 N N . PRO A 1 248 ? 41.533 5.571 26.433 1.00 12.71 214 PRO A N 1
ATOM 1583 C CA . PRO A 1 248 ? 41.817 6.980 26.850 1.00 13.31 214 PRO A CA 1
ATOM 1584 C C . PRO A 1 248 ? 41.795 7.184 28.375 1.00 13.16 214 PRO A C 1
ATOM 1585 O O . PRO A 1 248 ? 42.606 7.966 28.898 1.00 13.17 214 PRO A O 1
ATOM 1589 N N . LYS A 1 249 ? 40.924 6.473 29.122 1.00 12.40 215 LYS A N 1
ATOM 1590 C CA . LYS A 1 249 ? 40.930 6.589 30.630 1.00 11.24 215 LYS A CA 1
ATOM 1591 C C . LYS A 1 249 ? 42.271 6.247 31.304 1.00 11.71 215 LYS A C 1
ATOM 1592 O O . LYS A 1 249 ? 42.785 7.016 32.131 1.00 11.17 215 LYS A O 1
ATOM 1598 N N . ILE A 1 250 ? 42.853 5.089 30.964 1.00 13.23 216 ILE A N 1
ATOM 1599 C CA . ILE A 1 250 ? 44.095 4.641 31.593 1.00 12.79 216 ILE A CA 1
ATOM 1600 C C . ILE A 1 250 ? 45.321 5.417 31.050 1.00 13.22 216 ILE A C 1
ATOM 1601 O O . ILE A 1 250 ? 46.262 5.593 31.792 1.00 14.08 216 ILE A O 1
ATOM 1606 N N . GLU A 1 251 ? 45.309 5.880 29.804 1.00 13.95 217 GLU A N 1
ATOM 1607 C CA . GLU A 1 251 ? 46.393 6.782 29.305 1.00 14.02 217 GLU A CA 1
ATOM 1608 C C . GLU A 1 251 ? 46.394 8.145 30.023 1.00 13.78 217 GLU A C 1
ATOM 1609 O O . GLU A 1 251 ? 47.468 8.691 30.387 1.00 14.23 217 GLU A O 1
ATOM 1615 N N . SER A 1 252 ? 45.201 8.728 30.206 1.00 11.49 218 SER A N 1
ATOM 1616 C CA . SER A 1 252 ? 45.096 9.986 31.003 1.00 10.22 218 SER A CA 1
ATOM 1617 C C . SER A 1 252 ? 45.624 9.782 32.451 1.00 9.78 218 SER A C 1
ATOM 1618 O O . SER A 1 252 ? 46.410 10.609 32.986 1.00 10.55 218 SER A O 1
ATOM 1621 N N . ALA A 1 253 ? 45.245 8.668 33.086 1.00 9.69 219 ALA A N 1
ATOM 1622 C CA . ALA A 1 253 ? 45.762 8.366 34.426 1.00 9.42 219 ALA A CA 1
ATOM 1623 C C . ALA A 1 253 ? 47.316 8.358 34.462 1.00 10.98 219 ALA A C 1
ATOM 1624 O O . ALA A 1 253 ? 47.932 8.950 35.360 1.00 9.98 219 ALA A O 1
ATOM 1626 N N . ALA A 1 254 ? 47.939 7.684 33.485 1.00 11.09 220 ALA A N 1
ATOM 1627 C CA . ALA A 1 254 ? 49.399 7.581 33.442 1.00 11.61 220 ALA A CA 1
ATOM 1628 C C . ALA A 1 254 ? 50.116 8.919 33.201 1.00 11.21 220 ALA A C 1
ATOM 1629 O O . ALA A 1 254 ? 51.143 9.187 33.825 1.00 13.31 220 ALA A O 1
ATOM 1631 N N . LYS A 1 255 ? 49.582 9.735 32.300 1.00 11.83 221 LYS A N 1
ATOM 1632 C CA . LYS A 1 255 ? 50.103 11.075 31.938 1.00 12.13 221 LYS A CA 1
ATOM 1633 C C . LYS A 1 255 ? 50.024 12.057 33.141 1.00 12.51 221 LYS A C 1
ATOM 1634 O O . LYS A 1 255 ? 50.941 12.877 33.362 1.00 12.34 221 LYS A O 1
ATOM 1640 N N . THR A 1 256 ? 48.960 11.912 33.951 1.00 11.69 222 THR A N 1
ATOM 1641 C CA . THR A 1 256 ? 48.706 12.702 35.186 1.00 9.68 222 THR A CA 1
ATOM 1642 C C . THR A 1 256 ? 49.730 12.452 36.301 1.00 11.26 222 THR A C 1
ATOM 1643 O O . THR A 1 256 ? 50.337 13.419 36.803 1.00 11.48 222 THR A O 1
ATOM 1647 N N . VAL A 1 257 ? 49.952 11.178 36.679 1.00 11.41 223 VAL A N 1
ATOM 1648 C CA . VAL A 1 257 ? 50.958 10.853 37.684 1.00 12.69 223 VAL A CA 1
ATOM 1649 C C . VAL A 1 257 ? 52.413 11.121 37.209 1.00 14.10 223 VAL A C 1
ATOM 1650 O O . VAL A 1 257 ? 53.295 11.480 38.006 1.00 14.74 223 VAL A O 1
ATOM 1654 N N . ALA A 1 258 ? 52.650 10.915 35.929 1.00 14.74 224 ALA A N 1
ATOM 1655 C CA . ALA A 1 258 ? 53.936 11.210 35.304 1.00 16.33 224 ALA A CA 1
ATOM 1656 C C . ALA A 1 258 ? 54.299 12.709 35.401 1.00 16.51 224 ALA A C 1
ATOM 1657 O O . ALA A 1 258 ? 55.476 13.072 35.361 1.00 17.11 224 ALA A O 1
ATOM 1659 N N . ALA A 1 259 ? 53.305 13.567 35.613 1.00 16.38 225 ALA A N 1
ATOM 1660 C CA . ALA A 1 259 ? 53.552 14.994 35.618 1.00 16.77 225 ALA A CA 1
ATOM 1661 C C . ALA A 1 259 ? 53.568 15.511 37.059 1.00 16.68 225 ALA A C 1
ATOM 1662 O O . ALA A 1 259 ? 53.689 16.730 37.311 1.00 18.36 225 ALA A O 1
ATOM 1664 N N . GLY A 1 260 ? 53.456 14.587 38.007 1.00 15.73 226 GLY A N 1
ATOM 1665 C CA . GLY A 1 260 ? 53.648 14.911 39.413 1.00 16.09 226 GLY A CA 1
ATOM 1666 C C . GLY A 1 260 ? 52.390 14.863 40.299 1.00 16.21 226 GLY A C 1
ATOM 1667 O O . GLY A 1 260 ? 52.493 15.006 41.507 1.00 17.33 226 GLY A O 1
ATOM 1668 N N . VAL A 1 261 ? 51.214 14.624 39.726 1.00 15.43 227 VAL A N 1
ATOM 1669 C CA . VAL A 1 261 ? 49.998 14.417 40.552 1.00 13.90 227 VAL A CA 1
ATOM 1670 C C . VAL A 1 261 ? 50.174 13.122 41.370 1.00 14.55 227 VAL A C 1
ATOM 1671 O O . VAL A 1 261 ? 50.515 12.062 40.815 1.00 14.71 227 VAL A O 1
ATOM 1675 N N . GLY A 1 262 ? 49.953 13.192 42.681 1.00 14.44 228 GLY A N 1
ATOM 1676 C CA . GLY A 1 262 ? 50.349 12.078 43.543 1.00 15.49 228 GLY A CA 1
ATOM 1677 C C . GLY A 1 262 ? 49.605 10.747 43.386 1.00 15.50 228 GLY A C 1
ATOM 1678 O O . GLY A 1 262 ? 50.227 9.676 43.498 1.00 15.45 228 GLY A O 1
ATOM 1679 N N . GLN A 1 263 ? 48.283 10.799 43.125 1.00 15.50 229 GLN A N 1
ATOM 1680 C CA . GLN A 1 263 ? 47.455 9.586 42.926 1.00 14.47 229 GLN A CA 1
ATOM 1681 C C . GLN A 1 263 ? 46.305 9.785 41.899 1.00 14.24 229 GLN A C 1
ATOM 1682 O O . GLN A 1 263 ? 45.696 10.869 41.882 1.00 12.25 229 GLN A O 1
ATOM 1688 N N . VAL A 1 264 ? 46.033 8.775 41.038 1.00 11.93 230 VAL A N 1
ATOM 1689 C CA . VAL A 1 264 ? 44.782 8.726 40.261 1.00 11.15 230 VAL A CA 1
ATOM 1690 C C . VAL A 1 264 ? 43.908 7.485 40.693 1.00 11.49 230 VAL A C 1
ATOM 1691 O O . VAL A 1 264 ? 44.441 6.389 40.889 1.00 11.17 230 VAL A O 1
ATOM 1695 N N . LEU A 1 265 ? 42.594 7.661 40.869 1.00 11.17 231 LEU A N 1
ATOM 1696 C CA . LEU A 1 265 ? 41.671 6.548 41.157 1.00 10.37 231 LEU A CA 1
ATOM 1697 C C . LEU A 1 265 ? 40.707 6.318 39.987 1.00 9.77 231 LEU A C 1
ATOM 1698 O O . LEU A 1 265 ? 40.085 7.266 39.494 1.00 9.10 231 LEU A O 1
ATOM 1703 N N . ILE A 1 266 ? 40.635 5.081 39.494 1.00 9.78 232 ILE A N 1
ATOM 1704 C CA . ILE A 1 266 ? 39.613 4.628 38.544 1.00 8.44 232 ILE A CA 1
ATOM 1705 C C . ILE A 1 266 ? 38.618 3.632 39.258 1.00 10.50 232 ILE A C 1
ATOM 1706 O O . ILE A 1 266 ? 39.040 2.574 39.790 1.00 10.73 232 ILE A O 1
ATOM 1711 N N . GLY A 1 267 ? 37.324 3.975 39.280 1.00 9.45 233 GLY A N 1
ATOM 1712 C CA . GLY A 1 267 ? 36.252 3.125 39.913 1.00 8.11 233 GLY A CA 1
ATOM 1713 C C . GLY A 1 267 ? 34.856 3.794 39.805 1.00 7.54 233 GLY A C 1
ATOM 1714 O O . GLY A 1 267 ? 34.664 4.786 39.089 1.00 7.10 233 GLY A O 1
ATOM 1715 N N . ASP A 1 268 ? 33.868 3.242 40.488 1.00 7.49 234 ASP A N 1
ATOM 1716 C CA . ASP A 1 268 ? 32.500 3.734 40.360 1.00 7.01 234 ASP A CA 1
ATOM 1717 C C . ASP A 1 268 ? 32.095 4.671 41.516 1.00 6.52 234 ASP A C 1
ATOM 1718 O O . ASP A 1 268 ? 30.911 4.975 41.684 1.00 5.44 234 ASP A O 1
ATOM 1723 N N . ASN A 1 269 ? 33.064 5.095 42.316 1.00 5.90 235 ASN A N 1
ATOM 1724 C CA . ASN A 1 269 ? 32.780 5.960 43.495 1.00 7.23 235 ASN A CA 1
ATOM 1725 C C . ASN A 1 269 ? 33.991 6.849 43.818 1.00 7.38 235 ASN A C 1
ATOM 1726 O O . ASN A 1 269 ? 35.027 6.752 43.160 1.00 7.18 235 ASN A O 1
ATOM 1731 N N . LEU A 1 270 ? 33.894 7.654 44.860 1.00 7.04 236 LEU A N 1
ATOM 1732 C CA . LEU A 1 270 ? 34.991 8.599 45.196 1.00 7.81 236 LEU A CA 1
ATOM 1733 C C . LEU A 1 270 ? 36.149 8.029 46.008 1.00 9.37 236 LEU A C 1
ATOM 1734 O O . LEU A 1 270 ? 37.169 8.738 46.172 1.00 9.84 236 LEU A O 1
ATOM 1739 N N . LEU A 1 271 ? 36.009 6.804 46.551 1.00 9.18 237 LEU A N 1
ATOM 1740 C CA . LEU A 1 271 ? 36.976 6.316 47.584 1.00 10.64 237 LEU A CA 1
ATOM 1741 C C . LEU A 1 271 ? 37.728 4.990 47.258 1.00 10.68 237 LEU A C 1
ATOM 1742 O O . LEU A 1 271 ? 38.934 4.869 47.562 1.00 9.69 237 LEU A O 1
ATOM 1747 N N . THR A 1 272 ? 37.055 4.029 46.611 1.00 10.16 238 THR A N 1
ATOM 1748 C CA . THR A 1 272 ? 37.641 2.678 46.320 1.00 10.81 238 THR A CA 1
ATOM 1749 C C . THR A 1 272 ? 37.645 2.304 44.816 1.00 10.55 238 THR A C 1
ATOM 1750 O O . THR A 1 272 ? 36.819 2.832 44.031 1.00 9.74 238 THR A O 1
ATOM 1754 N N . GLY A 1 273 ? 38.559 1.414 44.404 1.00 10.46 239 GLY A N 1
ATOM 1755 C CA . GLY A 1 273 ? 38.746 1.079 42.968 1.00 12.00 239 GLY A CA 1
ATOM 1756 C C . GLY A 1 273 ? 40.201 0.738 42.613 1.00 13.01 239 GLY A C 1
ATOM 1757 O O . GLY A 1 273 ? 40.920 0.091 43.398 1.00 14.14 239 GLY A O 1
ATOM 1758 N N . THR A 1 274 ? 40.661 1.107 41.439 1.00 12.12 240 THR A N 1
ATOM 1759 C CA . THR A 1 274 ? 42.067 0.843 41.131 1.00 12.84 240 THR A CA 1
ATOM 1760 C C . THR A 1 274 ? 42.920 2.104 41.336 1.00 14.71 240 THR A C 1
ATOM 1761 O O . THR A 1 274 ? 42.614 3.146 40.754 1.00 14.29 240 THR A O 1
ATOM 1765 N N . LEU A 1 275 ? 43.995 2.008 42.136 1.00 16.24 241 LEU A N 1
ATOM 1766 C CA . LEU A 1 275 ? 44.945 3.116 42.314 1.00 18.12 241 LEU A CA 1
ATOM 1767 C C . LEU A 1 275 ? 46.145 3.116 41.371 1.00 18.09 241 LEU A C 1
ATOM 1768 O O . LEU A 1 275 ? 46.841 2.108 41.249 1.00 17.35 241 LEU A O 1
ATOM 1773 N N . ILE A 1 276 ? 46.403 4.253 40.736 1.00 20.00 242 ILE A N 1
ATOM 1774 C CA . ILE A 1 276 ? 47.510 4.435 39.805 1.00 20.00 242 ILE A CA 1
ATOM 1775 C C . ILE A 1 276 ? 48.518 5.449 40.336 1.00 20.00 242 ILE A C 1
ATOM 1776 O O . ILE A 1 276 ? 48.138 6.577 40.785 1.00 16.74 242 ILE A O 1
ATOM 1781 N N . THR A 1 277 ? 49.819 5.109 40.372 1.00 20.62 243 THR A N 1
ATOM 1782 C CA . THR A 1 277 ? 50.884 6.012 40.822 1.00 22.61 243 THR A CA 1
ATOM 1783 C C . THR A 1 277 ? 52.065 5.980 39.853 1.00 24.36 243 THR A C 1
ATOM 1784 O O . THR A 1 277 ? 52.137 5.108 38.970 1.00 25.57 243 THR A O 1
ATOM 1788 N N . ALA A 1 278 ? 52.959 6.964 39.950 1.00 25.85 244 ALA A N 1
ATOM 1789 C CA . ALA A 1 278 ? 54.049 7.090 38.964 1.00 26.65 244 ALA A CA 1
ATOM 1790 C C . ALA A 1 278 ? 54.971 5.911 39.193 1.00 27.65 244 ALA A C 1
ATOM 1791 O O . ALA A 1 278 ? 55.433 5.251 38.260 1.00 27.51 244 ALA A O 1
ATOM 1793 N N . ASP A 1 279 ? 55.254 5.677 40.463 1.00 28.21 245 ASP A N 1
ATOM 1794 C CA . ASP A 1 279 ? 55.782 4.384 40.872 1.00 29.96 245 ASP A CA 1
ATOM 1795 C C . ASP A 1 279 ? 54.962 3.915 42.056 1.00 28.67 245 ASP A C 1
ATOM 1796 O O . ASP A 1 279 ? 55.476 3.178 42.873 1.00 29.54 245 ASP A O 1
#

Sequence (245 aa):
MKDIIVIKIGGVASQQLSGDFLSQIKNWQDAGKQLVIVHGGGFAINKLMEENQVPVKKINGLRVTSKDDMVLVSHALLDLVGKNLQEKLRQAGVSCQQLKSDIKHVVAADYLDKDTYGYVGDVTHINKRVIEEFLENRQIPILASLGYSKEGDMLNINADYLATAVAVALAADKLILMTNVKGVLENGAVLEKITSHQVQEKIDTAVITAGMIPKIESAAKTVAAGVGQVLIGDNLLTGTLITAD

InterPro domains:
  IPR001048 Aspartate/glutamate/uridylate kinase [PF00696] (4-233)
  IPR001057 Glutamate/acetylglutamate kinase [PR00474] (32-46)
  IPR001057 Glutamate/acetylglutamate kinase [PR00474] (158-185)
  IPR004662 Acetylglutamate kinase family [PIRSF000728] (1-235)
  IPR004662 Acetylglutamate kinase family [TIGR00761] (5-232)
  IPR036393 Acetylglutamate kinase-like superfamily [G3DSA:3.40.1160.10] (1-245)
  IPR036393 Acetylglutamate kinase-like superfamily [SSF53633] (1-244)
  IPR037528 Acetylglutamate kinase ArgB [MF_00082] (2-245)

B-factor: mean 14.33, std 7.08, range [2.0, 40.09]

Secondary structure (DSSP, 8-state):
---EEEEEE-TTGGGS--HHHHHHHHHHHHTT-EEEEEE--HHHHHHHHHHTT----EETTEE-B-HHHHHHHHHIIIIIIIHHHHHHHHHTT--EEE-SGGGGGTEEEEES-HHHHBSBEEEEEE-HHHHHHHHHTT-EEEEESEEE-TTS-EEE--HHHHHHHHHHHTT-SEEEEE-SSSS-EETTEE--EEEGGGSHHHHHTTSS-TTHHHHHHHHHHHHHTT-SEEEEESSSS-SEEEE--

Foldseek 3Di:
DLLEEEEEAEAVLLVDQDPVFLVVQVVSLVVLRQYAYEYEHPVQLVVQCVVVVHDFDDDQQHTQAAPVSVVSRCCCQVPVRQVSSVVVNVVSVAAADEDDVCQAVFWEWDDPDCVPRNQETQTDAGDVVVCVVCRVVSHYYYHYQWYAYPVGDIGGYLRLRVQLRVCLVVVGQEYEHADDAAEQDAPHDFAAEDELVPVVVCVVVVSDGHNVSSNSVSQSSNQVSPRAWYAYGNHDPGYHIYHND

Organism: Streptococcus mutans serotype c (strain ATCC 700610 / UA159) (NCBI:txid210007)

Solvent-accessible surface area: 11092 Å² total; per-residue (Å²): 138,108,52,6,12,0,0,7,0,9,15,48,4,1,95,113,29,58,54,124,11,33,62,47,0,76,88,43,34,97,84,49,53,68,4,0,0,0,0,6,4,28,122,19,10,51,84,27,2,74,92,78,95,46,104,70,64,105,68,115,24,12,16,47,0,54,125,120,18,14,110,27,0,20,71,0,2,25,77,77,1,0,88,38,0,16,72,96,0,108,146,37,48,3,50,1,63,12,3,104,81,56,3,101,110,3,1,39,5,64,45,63,65,125,151,56,26,19,44,5,0,63,30,84,116,8,65,92,66,30,0,78,86,29,19,94,108,207,46,5,0,0,1,2,5,0,0,32,8,182,119,48,57,56,0,15,1,34,11,6,54,0,0,4,23,0,0,58,32,2,58,5,45,41,0,0,0,8,14,92,44,136,0,2,85,47,154,84,64,67,40,71,89,4,37,24,140,82,4,106,62,30,32,106,103,62,54,5,79,74,39,32,41,4,19,0,72,4,0,18,139,0,4,78,62,65,7,48,80,0,0,0,0,47,52,7,115,92,21,0,46,0,43,36,131

Nearest PDB structures (foldseek):
  3l86-assembly1_A  TM=1.004E+00  e=3.859E-54  Streptococcus mutans UA159
  2v5h-assembly1_D  TM=8.999E-01  e=3.736E-22  Synechococcus elongatus PCC 7942 = FACHB-805
  2bty-assembly1_A  TM=8.772E-01  e=9.410E-22  Thermotoga maritima
  2x2w-assembly1_A  TM=8.327E-01  e=6.503E-22  Escherichia coli BL21(DE3)
  3zzf-assembly1_A  TM=9.145E-01  e=1.147E-19  Saccharomyces cerevisiae

CATH classificatio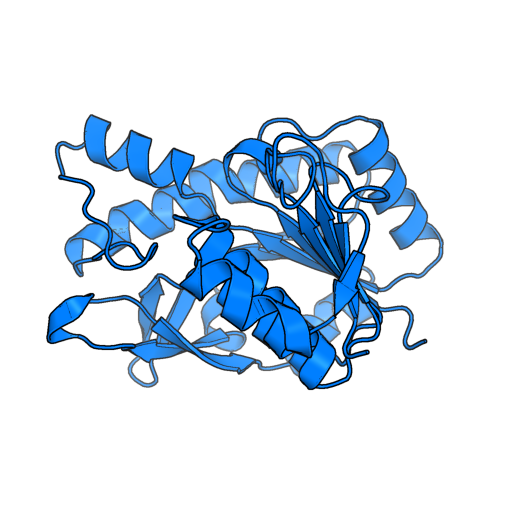n: 3.40.1160.10

Radius of gyration: 17.08 Å; Cα contacts (8 Å, |Δi|>4): 510; chains: 1; bounding box: 39×45×47 Å